Protein AF-A0A2M7CNI0-F1 (afdb_monomer_lite)

Secondary structure (DSSP, 8-state):
--HHHHHHHHIIIIITTTHHHHHHHHHHSTT--HHHHHHHHHHHHHHHHHHHHHHHHH--SS-HHHHHHHHHH-HHHHHHHHIIIIIHHHHHHHHHHHHIIIIIIIHHHHHHHHHHHT-HHHHHHHHHTTSHHHHHHHHHHHHHHHHHHHHT-HHHHHHHHHHHHHHHHHHHHHHHHHHHH--HHHHHHHHHHHHHHHHT-

Structure (mmCIF, N/CA/C/O backbone):
data_AF-A0A2M7CNI0-F1
#
_entry.id   AF-A0A2M7CNI0-F1
#
loop_
_atom_site.group_PDB
_atom_site.id
_atom_site.type_symbol
_atom_site.label_atom_id
_atom_site.label_alt_id
_atom_site.label_comp_id
_atom_site.label_asym_id
_atom_site.label_entity_id
_atom_site.label_seq_id
_atom_site.pdbx_PDB_ins_code
_atom_site.Cartn_x
_atom_site.Cartn_y
_atom_site.Cartn_z
_atom_site.occupancy
_atom_site.B_iso_or_equiv
_atom_site.auth_seq_id
_atom_site.auth_comp_id
_atom_site.auth_asym_id
_atom_site.auth_atom_id
_atom_site.pdbx_PDB_model_num
ATOM 1 N N . MET A 1 1 ? 19.857 -8.569 -6.939 1.00 70.75 1 MET A N 1
ATOM 2 C CA . MET A 1 1 ? 18.604 -9.159 -6.412 1.00 70.75 1 MET A CA 1
ATOM 3 C C . MET A 1 1 ? 18.473 -10.547 -7.013 1.00 70.75 1 MET A C 1
ATOM 5 O O . MET A 1 1 ? 18.776 -10.666 -8.193 1.00 70.75 1 MET A O 1
ATOM 9 N N . SER A 1 2 ? 18.100 -11.582 -6.258 1.00 83.44 2 SER A N 1
ATOM 10 C CA . SER A 1 2 ? 17.771 -12.874 -6.881 1.00 83.44 2 SER A CA 1
ATOM 11 C C . SER A 1 2 ? 16.407 -12.780 -7.590 1.00 83.44 2 SER A C 1
ATOM 13 O O . SER A 1 2 ? 15.596 -11.933 -7.200 1.00 83.44 2 SER A O 1
ATOM 15 N N . PRO A 1 3 ? 16.112 -13.640 -8.584 1.00 82.44 3 PRO A N 1
ATOM 16 C CA . PRO A 1 3 ? 14.796 -13.676 -9.229 1.00 82.44 3 PRO A CA 1
ATOM 17 C C . PRO A 1 3 ? 13.646 -13.860 -8.230 1.00 82.44 3 PRO A C 1
ATOM 19 O O . PRO A 1 3 ? 12.616 -13.206 -8.340 1.00 82.44 3 PRO A O 1
ATOM 22 N N . PHE A 1 4 ? 13.853 -14.676 -7.192 1.00 83.50 4 PHE A N 1
ATOM 23 C CA . PHE A 1 4 ? 12.860 -14.878 -6.138 1.00 83.50 4 PHE A CA 1
ATOM 24 C C . PHE A 1 4 ? 12.607 -13.609 -5.312 1.00 83.50 4 PHE A C 1
ATOM 26 O O . PHE A 1 4 ? 11.460 -13.261 -5.056 1.00 83.50 4 PHE A O 1
ATOM 33 N N . SER A 1 5 ? 13.651 -12.860 -4.937 1.00 81.88 5 SER A N 1
ATOM 34 C CA . SER A 1 5 ? 13.464 -11.580 -4.239 1.00 81.88 5 SER A CA 1
ATOM 35 C C . SER A 1 5 ? 12.740 -10.544 -5.108 1.00 81.88 5 SER A C 1
ATOM 37 O O . SER A 1 5 ? 11.964 -9.753 -4.576 1.00 81.88 5 SER A O 1
ATOM 39 N N . ALA A 1 6 ? 12.952 -10.569 -6.429 1.00 81.06 6 ALA A N 1
ATOM 40 C CA . ALA A 1 6 ? 12.219 -9.725 -7.372 1.00 81.06 6 ALA A CA 1
ATOM 41 C C . ALA A 1 6 ? 10.743 -10.146 -7.498 1.00 81.06 6 ALA A C 1
ATOM 43 O O . ALA A 1 6 ? 9.861 -9.293 -7.527 1.00 81.06 6 ALA A O 1
ATOM 44 N N . PHE A 1 7 ? 10.459 -11.450 -7.488 1.00 83.62 7 PHE A N 1
ATOM 45 C CA . PHE A 1 7 ? 9.094 -11.978 -7.453 1.00 83.62 7 PHE A CA 1
ATOM 46 C C . PHE A 1 7 ? 8.352 -11.572 -6.172 1.00 83.62 7 PHE A C 1
ATOM 48 O O . PHE A 1 7 ? 7.257 -11.018 -6.239 1.00 83.62 7 PHE A O 1
ATOM 55 N N . VAL A 1 8 ? 8.974 -11.756 -5.003 1.00 84.12 8 VAL A N 1
ATOM 56 C CA . VAL A 1 8 ? 8.403 -11.311 -3.719 1.00 84.12 8 VAL A CA 1
ATOM 57 C C . VAL A 1 8 ? 8.182 -9.79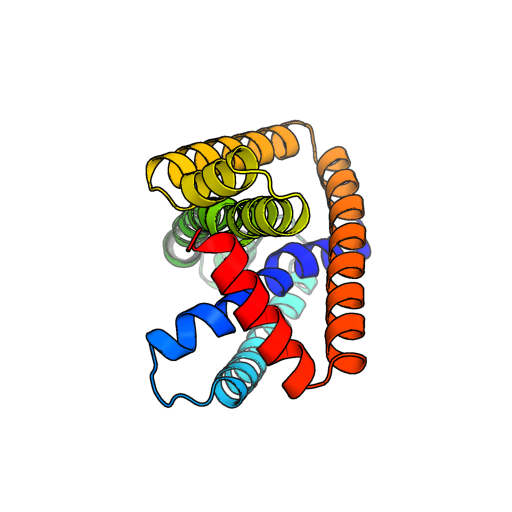6 -3.716 1.00 84.12 8 VAL A C 1
ATOM 59 O O . VAL A 1 8 ? 7.214 -9.317 -3.132 1.00 84.12 8 VAL A O 1
ATOM 62 N N . TYR A 1 9 ? 9.062 -9.032 -4.371 1.00 82.38 9 TYR A N 1
ATOM 63 C CA . TYR A 1 9 ? 8.934 -7.575 -4.456 1.00 82.38 9 TYR A CA 1
ATOM 64 C C . TYR A 1 9 ? 7.694 -7.217 -5.264 1.00 82.38 9 TYR A C 1
ATOM 66 O O . TYR A 1 9 ? 6.872 -6.428 -4.811 1.00 82.38 9 TYR A O 1
ATOM 74 N N . ASN A 1 10 ? 7.514 -7.877 -6.408 1.00 81.69 10 ASN A N 1
ATOM 75 C CA . ASN A 1 10 ? 6.350 -7.682 -7.253 1.00 81.69 10 ASN A CA 1
ATOM 76 C C . ASN A 1 10 ? 5.040 -8.007 -6.509 1.00 81.69 10 ASN A C 1
ATOM 78 O O . ASN A 1 10 ? 4.123 -7.194 -6.543 1.00 81.69 10 ASN A O 1
ATOM 82 N N . ILE A 1 11 ? 4.982 -9.103 -5.740 1.00 81.19 11 ILE A N 1
ATOM 83 C CA . ILE A 1 11 ? 3.810 -9.425 -4.902 1.00 81.19 11 ILE A CA 1
ATOM 84 C C . ILE A 1 11 ? 3.511 -8.306 -3.899 1.00 81.19 11 ILE A C 1
ATOM 86 O O . ILE A 1 11 ? 2.363 -7.883 -3.774 1.00 81.19 11 ILE A O 1
ATOM 90 N N . LEU A 1 12 ? 4.525 -7.824 -3.178 1.00 81.44 12 LEU A N 1
ATOM 91 C CA . LEU A 1 12 ? 4.335 -6.803 -2.146 1.00 81.44 12 LEU A CA 1
ATOM 92 C C . LEU A 1 12 ? 3.965 -5.436 -2.731 1.00 81.44 12 LEU A C 1
ATOM 94 O O . LEU A 1 12 ? 3.186 -4.707 -2.122 1.00 81.44 12 LEU A O 1
ATOM 98 N N . THR A 1 13 ? 4.514 -5.080 -3.892 1.00 72.81 13 THR A N 1
ATOM 99 C CA . THR A 1 13 ? 4.273 -3.783 -4.537 1.00 72.81 13 THR A CA 1
ATOM 100 C C . THR A 1 13 ? 2.974 -3.758 -5.339 1.00 72.81 13 THR A C 1
ATOM 102 O O . THR A 1 13 ? 2.274 -2.750 -5.307 1.00 72.81 13 THR A O 1
ATOM 105 N N . MET A 1 14 ? 2.632 -4.841 -6.040 1.00 68.00 14 MET A N 1
ATOM 106 C CA . MET A 1 14 ? 1.461 -4.894 -6.924 1.00 68.00 14 MET A CA 1
ATOM 107 C C . MET A 1 14 ? 0.265 -5.596 -6.279 1.00 68.00 14 MET A C 1
ATOM 109 O O . MET A 1 14 ? -0.847 -5.097 -6.378 1.00 68.00 14 MET A O 1
ATOM 113 N N . GLY A 1 15 ? 0.456 -6.718 -5.582 1.00 60.38 15 GLY A N 1
ATOM 114 C CA . GLY A 1 15 ? -0.655 -7.565 -5.128 1.00 60.38 15 GLY A CA 1
ATOM 115 C C . GLY A 1 15 ? -1.434 -7.032 -3.922 1.00 60.38 15 GLY A C 1
ATOM 116 O O . GLY A 1 15 ? -2.619 -7.324 -3.775 1.00 60.38 15 GLY A O 1
ATOM 117 N N . LEU A 1 16 ? -0.796 -6.243 -3.052 1.00 58.12 16 LEU A N 1
ATOM 118 C CA . LEU A 1 16 ? -1.354 -5.928 -1.732 1.00 58.12 16 LEU A CA 1
ATOM 119 C C . LEU A 1 16 ? -2.301 -4.720 -1.699 1.00 58.12 16 LEU A C 1
ATOM 121 O O . LEU A 1 16 ? -3.077 -4.585 -0.757 1.00 58.12 16 LEU A O 1
ATOM 125 N N . ILE A 1 17 ? -2.239 -3.843 -2.706 1.00 63.16 17 ILE A N 1
ATOM 126 C CA . ILE A 1 17 ? -3.071 -2.631 -2.782 1.00 63.16 17 ILE A CA 1
ATOM 127 C C . ILE A 1 17 ? -4.485 -2.935 -3.291 1.00 63.16 17 ILE A C 1
ATOM 129 O O . ILE A 1 17 ? -5.429 -2.265 -2.887 1.00 63.16 17 ILE A O 1
ATOM 133 N N . PHE A 1 18 ? -4.677 -3.959 -4.126 1.00 64.62 18 PHE A N 1
ATOM 134 C CA . PHE A 1 18 ? -5.958 -4.211 -4.803 1.00 64.62 18 PHE A CA 1
ATOM 135 C C . PHE A 1 18 ? -7.176 -4.530 -3.917 1.00 64.62 18 PHE A C 1
ATOM 137 O O . PHE A 1 18 ? -8.291 -4.254 -4.369 1.00 64.62 18 PHE A O 1
ATOM 144 N N . PRO A 1 19 ? -7.054 -5.011 -2.662 1.00 68.94 19 PRO A N 1
ATOM 145 C CA . PRO A 1 19 ? -8.183 -5.027 -1.735 1.00 68.94 19 PRO A CA 1
ATOM 146 C C . PRO A 1 19 ? -8.836 -3.645 -1.546 1.00 68.94 19 PRO A C 1
ATOM 148 O O . PRO A 1 19 ? -10.040 -3.573 -1.319 1.00 68.94 19 PRO A O 1
ATOM 151 N N . TRP A 1 20 ? -8.093 -2.545 -1.736 1.00 74.62 20 TRP A N 1
ATOM 152 C CA . TRP A 1 20 ? -8.638 -1.181 -1.757 1.00 74.62 20 TRP A CA 1
ATOM 153 C C . TRP A 1 20 ? -9.748 -1.003 -2.800 1.00 74.62 20 TRP A C 1
ATOM 155 O O . TRP A 1 20 ? -10.711 -0.282 -2.544 1.00 74.62 20 TRP A O 1
ATOM 165 N N . THR A 1 21 ? -9.681 -1.701 -3.939 1.00 81.94 21 THR A N 1
ATOM 166 C CA . THR A 1 21 ? -10.722 -1.656 -4.977 1.00 81.94 21 THR A CA 1
ATOM 167 C C . THR A 1 21 ? -12.076 -2.127 -4.454 1.00 81.94 21 THR A C 1
ATOM 169 O O . THR A 1 21 ? -13.101 -1.596 -4.868 1.00 81.94 21 THR A O 1
ATOM 172 N N . TYR A 1 22 ? -12.107 -3.036 -3.477 1.00 81.00 22 TYR A N 1
ATOM 173 C CA . TYR A 1 22 ? -13.356 -3.441 -2.825 1.00 81.00 22 TYR A CA 1
ATOM 174 C C . TYR A 1 22 ? -13.947 -2.347 -1.930 1.00 81.00 22 TYR A C 1
ATOM 176 O O . TYR A 1 22 ? -15.146 -2.367 -1.672 1.00 81.00 22 TYR A O 1
ATOM 184 N N . LEU A 1 23 ? -13.132 -1.389 -1.481 1.00 80.44 23 LEU A N 1
ATOM 185 C CA . LEU A 1 23 ? -13.568 -0.296 -0.619 1.00 80.44 23 LEU A CA 1
ATOM 186 C C . LEU A 1 23 ? -14.116 0.888 -1.425 1.00 80.44 23 LEU A C 1
ATOM 188 O O . LEU A 1 23 ? -15.192 1.390 -1.117 1.00 80.44 23 LEU A O 1
ATOM 192 N N . TRP A 1 24 ? -13.395 1.343 -2.456 1.00 82.31 24 TRP A N 1
ATOM 193 C CA . TRP A 1 24 ? -13.781 2.554 -3.193 1.00 82.31 24 TRP A CA 1
ATOM 194 C C . TRP A 1 24 ? -14.716 2.284 -4.381 1.00 82.31 24 TRP A C 1
ATOM 196 O O . TRP A 1 24 ? -15.567 3.124 -4.684 1.00 82.31 24 TRP A O 1
ATOM 206 N N . ALA A 1 25 ? -14.596 1.130 -5.054 1.00 84.62 25 ALA A N 1
ATOM 207 C CA . ALA A 1 25 ? -15.344 0.872 -6.287 1.00 84.62 25 ALA A CA 1
ATOM 208 C C . ALA A 1 25 ? -16.871 0.847 -6.099 1.00 84.62 25 ALA A C 1
ATOM 210 O O . ALA A 1 25 ? -17.550 1.408 -6.956 1.00 84.62 25 ALA A O 1
ATOM 211 N N . PRO A 1 26 ? -17.446 0.287 -5.010 1.00 84.50 26 PRO A N 1
ATOM 212 C CA . PRO A 1 26 ? -18.896 0.329 -4.806 1.00 84.50 26 PRO A CA 1
ATOM 213 C C . PRO A 1 26 ? -19.453 1.753 -4.680 1.00 84.50 26 PRO A C 1
ATOM 215 O O . PRO A 1 26 ? -20.570 2.012 -5.122 1.00 84.50 26 PRO A O 1
ATOM 218 N N . GLY A 1 27 ? -18.674 2.671 -4.097 1.00 84.19 27 GLY A N 1
ATOM 219 C CA . GLY A 1 27 ? -19.056 4.077 -3.963 1.00 84.19 27 GLY A CA 1
ATOM 220 C C . GLY A 1 27 ? -18.919 4.856 -5.272 1.00 84.19 27 GLY A C 1
ATOM 221 O O . GLY A 1 27 ? -19.790 5.653 -5.605 1.00 84.19 27 GLY A O 1
ATOM 222 N N . ALA A 1 28 ? -17.850 4.610 -6.032 1.00 86.19 28 ALA A N 1
ATOM 223 C CA . ALA A 1 28 ? -17.604 5.302 -7.299 1.00 86.19 28 ALA A CA 1
ATOM 224 C C . ALA A 1 28 ? -18.450 4.766 -8.466 1.00 86.19 28 ALA A C 1
ATOM 226 O O . ALA A 1 28 ? -18.804 5.524 -9.367 1.00 86.19 28 ALA A O 1
ATOM 227 N N . LEU A 1 29 ? -18.769 3.468 -8.464 1.00 86.31 29 LEU A N 1
ATOM 228 C CA . LEU A 1 29 ? -19.523 2.782 -9.516 1.00 86.31 29 LEU A CA 1
ATOM 229 C C . LEU A 1 29 ? -20.675 1.959 -8.911 1.00 86.31 29 LEU A C 1
ATOM 231 O O . LEU A 1 29 ? -20.613 0.721 -8.887 1.00 86.31 29 LEU A O 1
ATOM 235 N N . PRO A 1 30 ? -21.748 2.620 -8.432 1.00 86.56 30 PRO A N 1
ATOM 236 C CA . PRO A 1 30 ? -22.896 1.928 -7.860 1.00 86.56 30 PRO A CA 1
ATOM 237 C C . PRO A 1 30 ? -23.513 0.945 -8.864 1.00 86.56 30 PRO A C 1
ATOM 239 O O . PRO A 1 30 ? -23.742 1.280 -10.024 1.00 86.56 30 PRO A O 1
ATOM 242 N N . GLY A 1 31 ? -23.775 -0.290 -8.428 1.00 84.56 31 GLY A N 1
ATOM 243 C CA . GLY A 1 31 ? -24.329 -1.353 -9.282 1.00 84.56 31 GLY A CA 1
ATOM 244 C C . GLY A 1 31 ? -23.312 -2.061 -10.190 1.00 84.56 31 GLY A C 1
ATOM 245 O O . GLY A 1 31 ? -23.667 -3.030 -10.867 1.00 84.56 31 GLY A O 1
ATOM 246 N N . GLY A 1 32 ? -22.045 -1.637 -10.185 1.00 85.44 32 GLY A N 1
ATOM 247 C CA . GLY A 1 32 ? -20.966 -2.316 -10.897 1.00 85.44 32 GLY A CA 1
ATOM 248 C C . GLY A 1 32 ? -20.671 -3.705 -10.322 1.00 85.44 32 GLY A C 1
ATOM 249 O O . GLY A 1 32 ? -20.581 -3.899 -9.110 1.00 85.44 32 GLY A O 1
ATOM 250 N N . LYS A 1 33 ? -20.473 -4.698 -11.197 1.00 87.88 33 LYS A N 1
ATOM 251 C CA . LYS A 1 33 ? -20.060 -6.048 -10.783 1.00 87.88 33 LYS A CA 1
ATOM 252 C C . LYS A 1 33 ? -18.537 -6.137 -10.714 1.00 87.88 33 LYS A C 1
ATOM 254 O O . LYS A 1 33 ? -17.888 -6.470 -11.705 1.00 87.88 33 LYS A O 1
ATOM 259 N N . LEU A 1 34 ? -17.980 -5.875 -9.532 1.00 85.69 34 LEU A N 1
ATOM 260 C CA . LEU A 1 34 ? -16.532 -5.796 -9.303 1.00 85.69 34 LEU A CA 1
ATOM 261 C C . LEU A 1 34 ? -15.756 -7.034 -9.787 1.00 85.69 34 LEU A C 1
ATOM 263 O O . LEU A 1 34 ? -14.698 -6.888 -10.390 1.00 85.69 34 LEU A O 1
ATOM 267 N N . VAL A 1 35 ? -16.309 -8.238 -9.603 1.00 88.06 35 VAL A N 1
ATOM 268 C CA . VAL A 1 35 ? -15.687 -9.496 -10.061 1.00 88.06 35 VAL A CA 1
ATOM 269 C C . VAL A 1 35 ? -15.384 -9.463 -11.560 1.00 88.06 35 VAL A C 1
ATOM 271 O O . VAL A 1 35 ? -14.280 -9.802 -11.974 1.00 88.06 35 VAL A O 1
ATOM 274 N N . TRP A 1 36 ? -16.333 -8.999 -12.377 1.00 89.81 36 TRP A N 1
ATOM 275 C CA . TRP A 1 36 ? -16.133 -8.894 -13.823 1.00 89.81 36 TRP A CA 1
ATOM 276 C C . TRP A 1 36 ? -15.110 -7.821 -14.185 1.00 89.81 36 TRP A C 1
ATOM 278 O O . TRP A 1 36 ? -14.324 -8.028 -15.104 1.00 89.81 36 TRP A O 1
ATOM 288 N N . GLY A 1 37 ? -15.076 -6.715 -13.436 1.00 88.44 37 GLY A N 1
ATOM 289 C CA . GLY A 1 37 ? -14.048 -5.685 -13.595 1.00 88.44 37 GLY A CA 1
ATOM 290 C C . GLY A 1 37 ? -12.639 -6.230 -13.347 1.00 88.44 37 GLY A C 1
ATOM 291 O O . GLY A 1 37 ? -11.741 -5.986 -14.147 1.00 88.44 37 GLY A O 1
ATOM 292 N N . ILE A 1 38 ? -12.463 -7.030 -12.291 1.00 88.25 38 ILE A N 1
ATOM 293 C CA . ILE A 1 38 ? -11.179 -7.668 -11.959 1.00 88.25 38 ILE A CA 1
ATOM 294 C C . ILE A 1 38 ? -10.772 -8.671 -13.042 1.00 88.25 38 ILE A C 1
ATOM 296 O O . ILE A 1 38 ? -9.635 -8.641 -13.506 1.00 88.25 38 ILE A O 1
ATOM 300 N N . LEU A 1 39 ? -11.693 -9.535 -13.480 1.00 91.38 39 LEU A N 1
ATOM 301 C CA . LEU A 1 39 ? -11.406 -10.518 -14.529 1.00 91.38 39 LEU A CA 1
ATOM 302 C C . LEU A 1 39 ? -11.031 -9.847 -15.853 1.00 91.38 39 LEU A C 1
ATOM 304 O O . LEU A 1 39 ? -10.089 -10.277 -16.513 1.00 91.38 39 LEU A O 1
ATOM 308 N N . LEU A 1 40 ? -11.732 -8.776 -16.228 1.00 92.69 40 LEU A N 1
ATOM 309 C CA . LEU A 1 40 ? -11.418 -8.018 -17.435 1.00 92.69 40 LEU A CA 1
ATOM 310 C C . LEU A 1 40 ? -10.045 -7.340 -17.332 1.00 92.69 40 LEU A C 1
ATOM 312 O O . LEU A 1 40 ? -9.259 -7.425 -18.274 1.00 92.69 40 LEU A O 1
ATOM 316 N N . ALA A 1 41 ? -9.739 -6.714 -16.191 1.00 89.62 41 ALA A N 1
ATOM 317 C CA . ALA A 1 41 ? -8.434 -6.101 -15.948 1.00 89.62 41 ALA A CA 1
ATOM 318 C C . ALA A 1 41 ? -7.301 -7.133 -16.056 1.00 89.62 41 ALA A C 1
ATOM 320 O O . ALA A 1 41 ? -6.324 -6.883 -16.756 1.00 89.62 41 ALA A O 1
ATOM 321 N N . MET A 1 42 ? -7.479 -8.320 -15.465 1.00 89.56 42 MET A N 1
ATOM 322 C CA . MET A 1 42 ? -6.523 -9.428 -15.563 1.00 89.56 42 MET A CA 1
ATOM 323 C C . MET A 1 42 ? -6.276 -9.839 -17.021 1.00 89.56 42 MET A C 1
ATOM 325 O O . MET A 1 42 ? -5.132 -10.005 -17.432 1.00 89.56 42 MET A O 1
ATOM 329 N N . VAL A 1 43 ? -7.332 -9.978 -17.830 1.00 94.94 43 VAL A N 1
ATOM 330 C CA . VAL A 1 43 ? -7.194 -10.352 -19.249 1.00 94.94 43 VAL A CA 1
ATOM 331 C C . VAL A 1 43 ? -6.437 -9.286 -20.045 1.00 94.94 43 VAL A C 1
ATOM 333 O O . VAL A 1 43 ? -5.601 -9.630 -20.878 1.00 94.94 43 VAL A O 1
ATOM 336 N N . ILE A 1 44 ? -6.697 -8.003 -19.782 1.00 94.50 44 ILE A N 1
ATOM 337 C CA . ILE A 1 44 ? -6.018 -6.882 -20.453 1.00 94.50 44 ILE A CA 1
ATOM 338 C C . ILE A 1 44 ? -4.553 -6.754 -20.000 1.00 94.50 44 ILE A C 1
ATOM 340 O O . ILE A 1 44 ? -3.705 -6.320 -20.779 1.00 94.50 44 ILE A O 1
ATOM 344 N N . GLU A 1 45 ? -4.232 -7.162 -18.773 1.00 91.00 45 GLU A N 1
ATOM 345 C CA . GLU A 1 45 ? -2.867 -7.128 -18.241 1.00 91.00 45 GLU A CA 1
ATOM 346 C C . GLU A 1 45 ? -1.961 -8.204 -18.865 1.00 91.00 45 GLU A C 1
ATOM 348 O O . GLU A 1 45 ? -0.770 -7.966 -19.060 1.00 91.00 45 GLU A O 1
ATOM 353 N N . ILE A 1 46 ? -2.505 -9.366 -19.247 1.00 93.62 46 ILE A N 1
ATOM 354 C CA . ILE A 1 46 ? -1.719 -10.491 -19.793 1.00 93.62 46 ILE A CA 1
ATOM 355 C C . ILE A 1 46 ? -0.837 -10.083 -20.995 1.00 93.62 46 ILE A C 1
ATOM 357 O O . ILE A 1 46 ? 0.366 -10.361 -20.962 1.00 93.62 46 ILE A O 1
ATOM 361 N N . PRO A 1 47 ? -1.352 -9.410 -22.047 1.00 94.50 47 PRO A N 1
ATOM 362 C CA . PRO A 1 47 ? -0.515 -8.921 -23.144 1.00 94.50 47 PRO A CA 1
ATOM 363 C C . PRO A 1 47 ? 0.606 -7.986 -22.682 1.00 94.50 47 PRO A C 1
ATOM 365 O O . PRO A 1 47 ? 1.725 -8.076 -23.185 1.00 94.50 47 PRO A O 1
ATOM 368 N N . ILE A 1 48 ? 0.328 -7.115 -21.707 1.00 90.88 48 ILE A N 1
ATOM 369 C CA . ILE A 1 48 ? 1.314 -6.181 -21.152 1.00 90.88 48 ILE A CA 1
ATOM 370 C C . ILE A 1 48 ? 2.426 -6.973 -20.456 1.00 90.88 48 ILE A C 1
ATOM 372 O O . ILE A 1 48 ? 3.606 -6.745 -20.727 1.00 90.88 48 ILE A O 1
ATOM 376 N N . ALA A 1 49 ? 2.068 -7.964 -19.636 1.00 89.50 49 ALA A N 1
ATOM 377 C CA . ALA A 1 49 ? 3.028 -8.842 -18.976 1.00 89.50 49 ALA A CA 1
ATOM 378 C C . ALA A 1 49 ? 3.928 -9.575 -19.989 1.00 89.50 49 ALA A C 1
ATOM 380 O O . ALA A 1 49 ? 5.147 -9.610 -19.809 1.00 89.50 49 ALA A O 1
ATOM 381 N N . PHE A 1 50 ? 3.369 -10.091 -21.091 1.00 93.44 50 PHE A N 1
ATOM 382 C CA . PHE A 1 50 ? 4.165 -10.720 -22.153 1.00 93.44 50 PHE A CA 1
ATOM 383 C C . PHE A 1 50 ? 5.139 -9.749 -22.821 1.00 93.44 50 PHE A C 1
ATOM 385 O O . PHE A 1 50 ? 6.303 -10.103 -23.020 1.00 93.44 50 PHE A O 1
ATOM 392 N N . VAL A 1 51 ? 4.706 -8.519 -23.109 1.00 91.75 51 VAL A N 1
ATOM 393 C CA . VAL A 1 51 ? 5.584 -7.476 -23.660 1.00 91.75 51 VAL A CA 1
ATOM 394 C C . VAL A 1 51 ? 6.765 -7.213 -22.723 1.00 91.75 51 VAL A C 1
ATOM 396 O O . VAL A 1 51 ? 7.906 -7.169 -23.183 1.00 91.75 51 VAL A O 1
ATOM 399 N N . TYR A 1 52 ? 6.532 -7.119 -21.412 1.00 88.31 52 TYR A N 1
ATOM 400 C CA . TYR A 1 52 ? 7.603 -6.937 -20.428 1.00 88.31 52 TYR A CA 1
ATOM 401 C C . TYR A 1 52 ? 8.557 -8.130 -20.345 1.00 88.31 52 TYR A C 1
ATOM 403 O O . TYR A 1 52 ? 9.774 -7.934 -20.278 1.00 88.31 52 TYR A O 1
ATOM 411 N N . VAL A 1 53 ? 8.041 -9.361 -20.399 1.00 89.19 53 VAL A N 1
ATOM 412 C CA . VAL A 1 53 ? 8.884 -10.564 -20.453 1.00 89.19 53 VAL A CA 1
ATOM 413 C C . VAL A 1 53 ? 9.771 -10.521 -21.697 1.00 89.19 53 VAL A C 1
ATOM 415 O O . VAL A 1 53 ? 10.994 -10.600 -21.574 1.00 89.19 53 VAL A O 1
ATOM 418 N N . TRP A 1 54 ? 9.202 -10.306 -22.882 1.00 90.81 54 TRP A N 1
ATOM 419 C CA . TRP A 1 54 ? 9.969 -10.271 -24.128 1.00 90.81 54 TRP A CA 1
ATOM 420 C C . TRP A 1 54 ? 11.000 -9.143 -24.152 1.00 90.81 54 TRP A C 1
ATOM 422 O O . TRP A 1 54 ? 12.167 -9.399 -24.454 1.00 90.81 54 TRP A O 1
ATOM 432 N N . LEU A 1 55 ? 10.630 -7.926 -23.751 1.00 89.19 55 LEU A N 1
ATOM 433 C CA . LEU A 1 55 ? 11.561 -6.796 -23.686 1.00 89.19 55 LEU A CA 1
ATOM 434 C C . LEU A 1 55 ? 12.693 -7.043 -22.685 1.00 89.19 55 LEU A C 1
ATOM 436 O O . LEU A 1 55 ? 13.848 -6.769 -23.009 1.00 89.19 55 LEU A O 1
ATOM 440 N N . SER A 1 56 ? 12.400 -7.615 -21.513 1.00 86.31 56 SER A N 1
ATOM 441 C CA . SER A 1 56 ? 13.429 -7.926 -20.512 1.00 86.31 56 SER A CA 1
ATOM 442 C C . SER A 1 56 ? 14.427 -8.988 -20.990 1.00 86.31 56 SER A C 1
ATOM 444 O O . SER A 1 56 ? 15.614 -8.898 -20.675 1.00 86.31 56 SER A O 1
ATOM 446 N N . THR A 1 57 ? 13.975 -9.957 -21.797 1.00 87.56 57 THR A N 1
ATOM 447 C CA . THR A 1 57 ? 14.850 -10.983 -22.393 1.00 87.56 57 THR A CA 1
ATOM 448 C C . THR A 1 57 ? 15.663 -10.456 -23.575 1.00 87.56 57 THR A C 1
ATOM 450 O O . THR A 1 57 ? 16.839 -10.791 -23.705 1.00 87.56 57 THR A O 1
ATOM 453 N N . ALA A 1 58 ? 15.074 -9.599 -24.414 1.00 88.50 58 ALA A N 1
ATOM 454 C CA . ALA A 1 58 ? 15.739 -9.019 -25.580 1.00 88.50 58 ALA A CA 1
ATOM 455 C C . ALA A 1 58 ? 16.731 -7.904 -25.204 1.00 88.50 58 ALA A C 1
ATOM 457 O O . ALA A 1 58 ? 17.738 -7.697 -25.883 1.00 88.50 58 ALA A O 1
ATOM 458 N N . LEU A 1 59 ? 16.460 -7.179 -24.116 1.00 87.62 59 LEU A N 1
ATOM 459 C CA . LEU A 1 59 ? 17.268 -6.069 -23.620 1.00 87.62 59 LEU A CA 1
ATOM 460 C C . LEU A 1 59 ? 17.676 -6.335 -22.160 1.00 87.62 59 LEU A C 1
ATOM 462 O O . LEU A 1 59 ? 17.139 -5.687 -21.260 1.00 87.62 59 LEU A O 1
ATOM 466 N N . PRO A 1 60 ? 18.656 -7.229 -21.899 1.00 79.75 60 PRO A N 1
ATOM 467 C CA . PRO A 1 60 ? 19.095 -7.602 -20.549 1.00 79.75 60 PRO A CA 1
ATOM 468 C C . PRO A 1 60 ? 19.975 -6.505 -19.927 1.00 79.75 60 PRO A C 1
ATOM 470 O O . PRO A 1 60 ? 21.144 -6.701 -19.595 1.00 79.75 60 PRO A O 1
ATOM 473 N N . ARG A 1 61 ? 19.433 -5.294 -19.837 1.00 74.88 61 ARG A N 1
ATOM 474 C CA . ARG A 1 61 ? 20.101 -4.088 -19.356 1.00 74.88 61 ARG A CA 1
ATOM 475 C C . ARG A 1 61 ? 19.330 -3.535 -18.172 1.00 74.88 61 ARG A C 1
ATOM 477 O O . ARG A 1 61 ? 18.105 -3.471 -18.189 1.00 74.88 61 ARG A O 1
ATOM 484 N N . SER A 1 62 ? 20.052 -3.069 -17.160 1.00 69.19 62 SER A N 1
ATOM 485 C CA . SER A 1 62 ? 19.460 -2.276 -16.086 1.00 69.19 62 SER A CA 1
ATOM 486 C C . SER A 1 62 ? 18.965 -0.945 -16.656 1.00 69.19 62 SER A C 1
ATOM 488 O O . SER A 1 62 ? 19.759 -0.208 -17.242 1.00 69.19 62 SER A O 1
ATOM 490 N N . GLY A 1 63 ? 17.679 -0.626 -16.493 1.00 69.31 63 GLY A N 1
ATOM 491 C CA . GLY A 1 63 ? 17.166 0.654 -16.989 1.00 69.31 63 GLY A CA 1
ATOM 492 C C . GLY A 1 63 ? 15.654 0.859 -17.061 1.00 69.31 63 GLY A C 1
ATOM 493 O O . GLY A 1 63 ? 15.235 1.947 -17.449 1.00 69.31 63 GLY A O 1
ATOM 494 N N . GLY A 1 64 ? 14.847 -0.134 -16.675 1.00 80.50 64 GLY A N 1
ATOM 495 C CA . GLY A 1 64 ? 13.390 0.000 -16.583 1.00 80.50 64 GLY A CA 1
ATOM 496 C C . GLY A 1 64 ? 12.725 0.474 -17.881 1.00 80.50 64 GLY A C 1
ATOM 497 O O . GLY A 1 64 ? 13.273 0.322 -18.976 1.00 80.50 64 GLY A O 1
ATOM 498 N N . ASP A 1 65 ? 11.549 1.083 -17.744 1.00 87.19 65 ASP A N 1
ATOM 499 C CA . ASP A 1 65 ? 10.690 1.464 -18.872 1.00 87.19 65 ASP A CA 1
ATOM 500 C C . ASP A 1 65 ? 11.362 2.414 -19.857 1.00 87.19 65 ASP A C 1
ATOM 502 O O . ASP A 1 65 ? 11.217 2.258 -21.069 1.00 87.19 65 ASP A O 1
ATOM 506 N N . TYR A 1 66 ? 12.152 3.368 -19.359 1.00 90.44 66 TYR A N 1
ATOM 507 C CA . TYR A 1 66 ? 12.825 4.333 -20.223 1.00 90.44 66 TYR A CA 1
ATOM 508 C C . TYR A 1 66 ? 13.814 3.658 -21.173 1.00 90.44 66 TYR A C 1
ATOM 510 O O . TYR A 1 66 ? 13.863 3.999 -22.355 1.00 90.44 66 TYR A O 1
ATOM 518 N N . VAL A 1 67 ? 14.583 2.670 -20.707 1.00 90.25 67 VAL A N 1
ATOM 519 C CA . VAL A 1 67 ? 15.526 1.958 -21.581 1.00 90.25 67 VAL A CA 1
ATOM 520 C C . VAL A 1 67 ? 14.796 1.109 -22.614 1.00 90.25 67 VAL A C 1
ATOM 522 O O . VAL A 1 67 ? 15.227 1.080 -23.766 1.00 90.25 67 VAL A O 1
ATOM 525 N N . PHE A 1 68 ? 13.683 0.471 -22.254 1.00 90.25 68 PHE A N 1
ATOM 526 C CA . PHE A 1 68 ? 12.891 -0.283 -23.226 1.00 90.25 68 PHE A CA 1
ATOM 527 C C . PHE A 1 68 ? 12.282 0.638 -24.287 1.00 90.25 68 PHE A C 1
ATOM 529 O O . PHE A 1 68 ? 12.476 0.421 -25.482 1.00 90.25 68 PHE A O 1
ATOM 536 N N . GLN A 1 69 ? 11.625 1.717 -23.866 1.00 91.06 69 GLN A N 1
ATOM 537 C CA . GLN A 1 69 ? 10.936 2.630 -24.776 1.00 91.06 69 GLN A CA 1
ATOM 538 C C . GLN A 1 69 ? 11.910 3.435 -25.644 1.00 91.06 69 GLN A C 1
ATOM 540 O O . GLN A 1 69 ? 11.670 3.600 -26.838 1.00 91.06 69 GLN A O 1
ATOM 545 N N . SER A 1 70 ? 13.039 3.894 -25.095 1.00 93.38 70 SER A N 1
ATOM 546 C CA . SER A 1 70 ? 14.014 4.699 -25.852 1.00 93.38 70 SER A CA 1
ATOM 547 C C . SER A 1 70 ? 14.692 3.917 -26.974 1.00 93.38 70 SER A C 1
ATOM 549 O O . SER A 1 70 ? 15.104 4.511 -27.970 1.00 93.38 70 SER A O 1
ATOM 551 N N . ARG A 1 71 ? 14.779 2.587 -26.850 1.00 90.19 71 ARG A N 1
ATOM 552 C CA . ARG A 1 71 ? 15.322 1.704 -27.892 1.00 90.19 71 ARG A CA 1
ATOM 553 C C . ARG A 1 71 ? 14.347 1.442 -29.031 1.00 90.19 71 ARG A C 1
ATOM 555 O O . ARG A 1 71 ? 14.803 1.160 -30.132 1.00 90.19 71 ARG A O 1
ATOM 562 N N . VAL A 1 72 ? 13.047 1.542 -28.768 1.00 88.88 72 VAL A N 1
ATOM 563 C CA . VAL A 1 72 ? 11.999 1.294 -29.765 1.00 88.88 72 VAL A CA 1
ATOM 564 C C . VAL A 1 72 ? 11.559 2.596 -30.440 1.00 88.88 72 VAL A C 1
ATOM 566 O O . VAL A 1 72 ? 11.457 2.645 -31.660 1.00 88.88 72 VAL A O 1
ATOM 569 N N . PHE A 1 73 ? 11.343 3.662 -29.665 1.00 90.62 73 PHE A N 1
ATOM 570 C CA . PHE A 1 73 ? 10.726 4.912 -30.134 1.00 90.62 73 PHE A CA 1
ATOM 571 C C . PHE A 1 73 ? 11.681 6.115 -30.172 1.00 90.62 73 PHE A C 1
ATOM 573 O O . PHE A 1 73 ? 11.295 7.193 -30.620 1.00 90.62 73 PHE A O 1
ATOM 580 N N . GLY A 1 74 ? 12.918 5.955 -29.692 1.00 92.50 74 GLY A N 1
ATOM 581 C CA . GLY A 1 74 ? 13.868 7.052 -29.508 1.00 92.50 74 GLY A CA 1
ATOM 582 C C . GLY A 1 74 ? 13.720 7.763 -28.156 1.00 92.50 74 GLY A C 1
ATOM 583 O O . GLY A 1 74 ? 12.704 7.663 -27.469 1.00 92.50 74 GLY A O 1
ATOM 584 N N . GLY A 1 75 ? 14.773 8.480 -27.747 1.00 91.62 75 GLY A N 1
ATOM 585 C CA . GLY A 1 75 ? 14.888 9.045 -26.395 1.00 91.62 75 GLY A CA 1
ATOM 586 C C . GLY A 1 75 ? 13.846 10.115 -26.052 1.00 91.62 75 GLY A C 1
ATOM 587 O O . GLY A 1 75 ? 13.320 10.103 -24.945 1.00 91.62 75 GLY A O 1
ATOM 588 N N . GLY A 1 76 ? 13.511 11.003 -26.996 1.00 93.31 76 GLY A N 1
ATOM 589 C CA . GLY A 1 76 ? 12.560 12.098 -26.761 1.00 93.31 76 GLY A CA 1
ATOM 590 C C . GLY A 1 76 ? 11.157 11.596 -26.416 1.00 93.31 76 GLY A C 1
ATOM 591 O O . GLY A 1 76 ? 10.631 11.908 -25.352 1.00 93.31 76 GLY A O 1
ATOM 592 N N . THR A 1 77 ? 10.586 10.743 -27.271 1.00 93.06 77 THR A N 1
ATOM 593 C CA . THR A 1 77 ? 9.257 10.154 -27.044 1.00 93.06 77 THR A CA 1
ATOM 594 C C . THR A 1 77 ? 9.233 9.293 -25.785 1.00 93.06 77 THR A C 1
ATOM 596 O O . THR A 1 77 ? 8.319 9.417 -24.972 1.00 93.06 77 THR A O 1
ATOM 599 N N . ALA A 1 78 ? 10.261 8.466 -25.576 1.00 92.12 78 ALA A N 1
ATOM 600 C CA . ALA A 1 78 ? 10.366 7.634 -24.380 1.00 92.12 78 ALA A CA 1
ATOM 601 C C . ALA A 1 78 ? 10.412 8.463 -23.090 1.00 92.12 78 ALA A C 1
ATOM 603 O O . ALA A 1 78 ? 9.777 8.104 -22.103 1.00 92.12 78 ALA A O 1
ATOM 604 N N . PHE A 1 79 ? 11.129 9.588 -23.089 1.00 92.50 79 PHE A N 1
ATOM 605 C CA . PHE A 1 79 ? 11.168 10.483 -21.938 1.00 92.50 79 PHE A CA 1
ATOM 606 C C . PHE A 1 79 ? 9.782 11.060 -21.640 1.00 92.50 79 PHE A C 1
ATOM 608 O O . PHE A 1 79 ? 9.324 10.979 -20.502 1.00 92.50 79 PHE A O 1
ATOM 615 N N . THR A 1 80 ? 9.090 11.594 -22.650 1.00 92.94 80 THR A N 1
ATOM 616 C CA . THR A 1 80 ? 7.754 12.182 -22.478 1.00 92.94 80 THR A CA 1
ATOM 617 C C . THR A 1 80 ? 6.748 11.165 -21.945 1.00 92.94 80 THR A C 1
ATOM 619 O O . THR A 1 80 ? 5.987 11.481 -21.027 1.00 92.94 80 THR A O 1
ATOM 622 N N . VAL A 1 81 ? 6.762 9.939 -22.471 1.00 91.44 81 VAL A N 1
ATOM 623 C CA . VAL A 1 81 ? 5.847 8.873 -22.044 1.00 91.44 81 VAL A CA 1
ATOM 624 C C . VAL A 1 81 ? 6.170 8.405 -20.627 1.00 91.44 81 VAL A C 1
ATOM 626 O O . VAL A 1 81 ? 5.267 8.341 -19.800 1.00 91.44 81 VAL A O 1
ATOM 629 N N . VAL A 1 82 ? 7.436 8.141 -20.297 1.00 91.75 82 VAL A N 1
ATOM 630 C CA . VAL A 1 82 ? 7.810 7.685 -18.946 1.00 91.75 82 VAL A CA 1
ATOM 631 C C . VAL A 1 82 ? 7.580 8.775 -17.900 1.00 91.75 82 VAL A C 1
ATOM 633 O O . VAL A 1 82 ? 7.091 8.486 -16.809 1.00 91.75 82 VAL A O 1
ATOM 636 N N . MET A 1 83 ? 7.886 10.035 -18.211 1.00 91.38 83 MET A N 1
ATOM 637 C CA . MET A 1 83 ? 7.680 11.127 -17.259 1.00 91.38 83 MET A CA 1
ATOM 638 C C . MET A 1 83 ? 6.201 11.367 -16.973 1.00 91.38 83 MET A C 1
ATOM 640 O O . MET A 1 83 ? 5.818 11.454 -15.806 1.00 91.38 83 MET A O 1
ATOM 644 N N . SER A 1 84 ? 5.367 11.432 -18.014 1.00 89.31 84 SER A N 1
ATOM 645 C CA . SER A 1 84 ? 3.931 11.682 -17.846 1.00 89.31 84 SER A CA 1
ATOM 646 C C . SER A 1 84 ? 3.168 10.450 -17.351 1.00 89.31 84 SER A C 1
ATOM 648 O O . SER A 1 84 ? 2.360 10.563 -16.434 1.00 89.31 84 SER A O 1
ATOM 650 N N . GLY A 1 85 ? 3.445 9.274 -17.917 1.00 84.12 85 GLY A N 1
ATOM 651 C CA . GLY A 1 85 ? 2.696 8.042 -17.673 1.00 84.12 85 GLY A CA 1
ATOM 652 C C . GLY A 1 85 ? 3.163 7.220 -16.474 1.00 84.12 85 GLY A C 1
ATOM 653 O O . GLY A 1 85 ? 2.392 6.402 -15.981 1.00 84.12 85 GLY A O 1
ATOM 654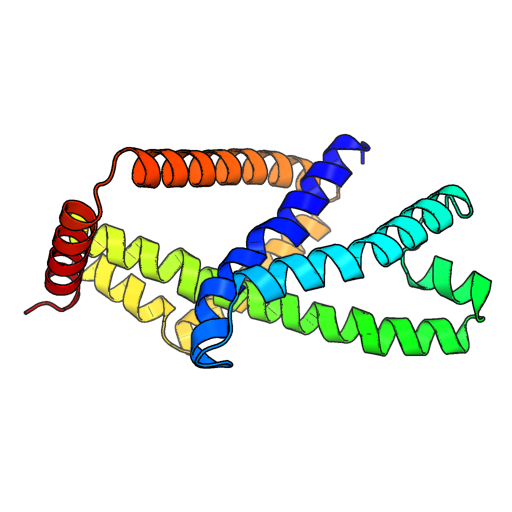 N N . TYR A 1 86 ? 4.393 7.418 -15.987 1.00 85.12 86 TYR A N 1
ATOM 655 C CA . TYR A 1 86 ? 4.938 6.623 -14.881 1.00 85.12 86 TYR A CA 1
ATOM 656 C C . TYR A 1 86 ? 5.457 7.475 -13.721 1.00 85.12 86 TYR A C 1
ATOM 658 O O . TYR A 1 86 ? 4.987 7.323 -12.596 1.00 85.12 86 TYR A O 1
ATOM 666 N N . VAL A 1 87 ? 6.396 8.397 -13.958 1.00 88.06 87 VAL A N 1
ATOM 667 C CA . VAL A 1 87 ? 7.086 9.113 -12.865 1.00 88.06 87 VAL A CA 1
ATOM 668 C C . VAL A 1 87 ? 6.145 10.035 -12.094 1.00 88.06 87 VAL A C 1
ATOM 670 O O . VAL A 1 87 ? 6.115 9.990 -10.869 1.00 88.06 87 VAL A O 1
ATOM 673 N N . ILE A 1 88 ? 5.344 10.857 -12.771 1.00 88.06 88 ILE A N 1
ATOM 674 C CA . ILE A 1 88 ? 4.382 11.723 -12.069 1.00 88.06 88 ILE A CA 1
ATOM 675 C C . ILE A 1 88 ? 3.329 10.872 -11.345 1.00 88.06 88 ILE A C 1
ATOM 677 O O . ILE A 1 88 ? 2.961 11.165 -10.207 1.00 88.06 88 ILE A O 1
ATOM 681 N N . TRP A 1 89 ? 2.901 9.776 -11.970 1.00 85.06 89 TRP A N 1
ATOM 682 C CA . TRP A 1 89 ? 1.909 8.871 -11.399 1.00 85.06 89 TRP A CA 1
ATOM 683 C C . TRP A 1 89 ? 2.417 8.156 -10.140 1.00 85.06 89 TRP A C 1
ATOM 685 O O . TRP A 1 89 ? 1.687 8.046 -9.156 1.00 85.06 89 TRP A O 1
ATOM 695 N N . ILE A 1 90 ? 3.683 7.725 -10.102 1.00 85.50 90 ILE A N 1
ATOM 696 C CA . ILE A 1 90 ? 4.237 7.039 -8.926 1.00 85.50 90 ILE A CA 1
ATOM 697 C C . ILE A 1 90 ? 4.338 7.958 -7.704 1.00 85.50 90 ILE A C 1
ATOM 699 O O . ILE A 1 90 ? 4.179 7.489 -6.579 1.00 85.50 90 ILE A O 1
ATOM 703 N N . LEU A 1 91 ? 4.519 9.269 -7.896 1.00 86.50 91 LEU A N 1
ATOM 704 C CA . LEU A 1 91 ? 4.514 10.234 -6.790 1.00 86.50 91 LEU A CA 1
ATOM 705 C C . LEU A 1 91 ? 3.157 10.272 -6.077 1.00 86.50 91 LEU A C 1
ATOM 707 O O . LEU A 1 91 ? 3.108 10.336 -4.847 1.00 86.50 91 LEU A O 1
ATOM 711 N N . GLN A 1 92 ? 2.057 10.156 -6.826 1.00 87.56 92 GLN A N 1
ATOM 712 C CA . GLN A 1 92 ? 0.727 10.020 -6.236 1.00 87.56 92 GLN A CA 1
ATOM 713 C C . GLN A 1 92 ? 0.613 8.733 -5.411 1.00 87.56 92 GLN A C 1
ATOM 715 O O . GLN A 1 92 ? 0.050 8.764 -4.317 1.00 87.56 92 GLN A O 1
ATOM 720 N N . TRP A 1 93 ? 1.173 7.615 -5.881 1.00 85.06 93 TRP A N 1
ATOM 721 C CA . TRP A 1 93 ? 1.164 6.357 -5.126 1.00 85.06 93 TRP A CA 1
ATOM 722 C C . TRP A 1 93 ? 1.954 6.439 -3.821 1.00 85.06 93 TRP A C 1
ATOM 724 O O . TRP A 1 93 ? 1.533 5.855 -2.823 1.00 85.06 93 TRP A O 1
ATOM 734 N N . VAL A 1 94 ? 3.045 7.209 -3.784 1.00 87.69 94 VAL A N 1
ATOM 735 C CA . VAL A 1 94 ? 3.776 7.475 -2.535 1.00 87.69 94 VAL A CA 1
ATOM 736 C C . VAL A 1 94 ? 2.870 8.193 -1.533 1.00 87.69 94 VAL A C 1
ATOM 738 O O . VAL A 1 94 ? 2.761 7.748 -0.390 1.00 87.69 94 VAL A O 1
ATOM 741 N N . ALA A 1 95 ? 2.159 9.240 -1.956 1.00 87.56 95 ALA A N 1
ATOM 742 C CA . ALA A 1 95 ? 1.218 9.951 -1.087 1.00 87.56 95 ALA A CA 1
ATOM 743 C C . ALA A 1 95 ? 0.049 9.053 -0.637 1.00 87.56 95 ALA A C 1
ATOM 745 O O . ALA A 1 95 ? -0.275 8.991 0.550 1.00 87.56 95 ALA A O 1
ATOM 746 N N . LEU A 1 96 ? -0.538 8.299 -1.568 1.00 88.12 96 LEU A N 1
ATOM 747 C CA . LEU A 1 96 ? -1.647 7.387 -1.295 1.00 88.12 96 LEU A CA 1
ATOM 748 C C . LEU A 1 96 ? -1.239 6.270 -0.325 1.00 88.12 96 LEU A C 1
ATOM 750 O O . LEU A 1 96 ? -2.029 5.905 0.540 1.00 88.12 96 LEU A O 1
ATOM 754 N N . SER A 1 97 ? -0.002 5.769 -0.398 1.00 89.06 97 SER A N 1
ATOM 755 C CA . SER A 1 97 ? 0.501 4.757 0.541 1.00 89.06 97 SER A CA 1
ATOM 756 C C . SER A 1 97 ? 0.479 5.239 1.997 1.00 89.06 97 SER A C 1
ATOM 758 O O . SER A 1 97 ? 0.136 4.471 2.895 1.00 89.06 97 SER A O 1
ATOM 760 N N . GLY A 1 98 ? 0.773 6.523 2.229 1.00 92.69 98 GLY A N 1
ATOM 761 C CA . GLY A 1 98 ? 0.689 7.144 3.549 1.00 92.69 98 GLY A CA 1
ATOM 762 C C . GLY A 1 98 ? -0.748 7.232 4.058 1.00 92.69 98 GLY A C 1
ATOM 763 O O . GLY A 1 98 ? -1.014 6.905 5.217 1.00 92.69 98 GLY A O 1
ATOM 764 N N . TRP A 1 99 ? -1.685 7.583 3.173 1.00 92.56 99 TRP A N 1
ATOM 765 C CA . TRP A 1 99 ? -3.113 7.571 3.489 1.00 92.56 99 TRP A CA 1
ATOM 766 C C . TRP A 1 99 ? -3.615 6.161 3.818 1.00 92.56 99 TRP A C 1
ATOM 768 O O . TRP A 1 99 ? -4.260 5.983 4.848 1.00 92.56 99 TRP A O 1
ATOM 778 N N . LEU A 1 100 ? -3.273 5.154 3.004 1.00 90.62 100 LEU A N 1
ATOM 779 C CA . LEU A 1 100 ? -3.647 3.756 3.255 1.00 90.62 100 LEU A CA 1
ATOM 780 C C . LEU A 1 100 ? -3.117 3.279 4.610 1.00 90.62 100 LEU A C 1
ATOM 782 O O . LEU A 1 100 ? -3.863 2.682 5.381 1.00 90.62 100 LEU A O 1
ATOM 786 N N . LEU A 1 101 ? -1.854 3.573 4.930 1.00 92.25 101 LEU A N 1
ATOM 787 C CA . LEU A 1 101 ? -1.266 3.198 6.214 1.00 92.25 101 LEU A CA 1
ATOM 788 C C . LEU A 1 101 ? -1.991 3.864 7.390 1.00 92.25 101 LEU A C 1
ATOM 790 O O . LEU A 1 101 ? -2.266 3.205 8.388 1.00 92.25 101 LEU A O 1
ATOM 794 N N . SER A 1 102 ? -2.315 5.151 7.276 1.00 95.06 102 SER A N 1
ATOM 795 C CA . SER A 1 102 ? -2.984 5.903 8.340 1.00 95.06 102 SER A CA 1
ATOM 796 C C . SER A 1 102 ? -4.434 5.443 8.529 1.00 95.06 102 SER A C 1
ATOM 798 O O . SER A 1 102 ? -4.813 4.981 9.605 1.00 95.06 102 SER A O 1
ATOM 800 N N . TYR A 1 103 ? -5.222 5.493 7.455 1.00 91.19 103 TYR A N 1
ATOM 801 C CA . TYR A 1 103 ? -6.670 5.313 7.485 1.00 91.19 103 TYR A CA 1
ATOM 802 C C . TYR A 1 103 ? -7.100 3.841 7.479 1.00 91.19 103 TYR A C 1
ATOM 804 O O . TYR A 1 103 ? -8.078 3.487 8.129 1.00 91.19 103 TYR A O 1
ATOM 812 N N . LEU A 1 104 ? -6.382 2.966 6.765 1.00 88.94 104 LEU A N 1
ATOM 813 C CA . LEU A 1 104 ? -6.717 1.536 6.664 1.00 88.94 104 LEU A CA 1
ATOM 814 C C . LEU A 1 104 ? -5.786 0.629 7.473 1.00 88.94 104 LEU A C 1
ATOM 816 O O . LEU A 1 104 ? -6.124 -0.530 7.699 1.00 88.94 104 LEU A O 1
ATOM 820 N N . GLY A 1 105 ? -4.632 1.131 7.914 1.00 90.75 105 GLY A N 1
ATOM 821 C CA . GLY A 1 105 ? -3.715 0.405 8.791 1.00 90.75 105 GLY A CA 1
ATOM 822 C C . GLY A 1 105 ? -3.913 0.776 10.258 1.00 90.75 105 GLY A C 1
ATOM 823 O O . GLY A 1 105 ? -4.448 -0.005 11.044 1.00 90.75 105 GLY A O 1
ATOM 824 N N . PHE A 1 106 ? -3.468 1.972 10.642 1.00 95.12 106 PHE A N 1
ATOM 825 C CA . PHE A 1 106 ? -3.405 2.386 12.042 1.00 95.12 106 PHE A CA 1
ATOM 826 C C . PHE A 1 106 ? -4.766 2.706 12.650 1.00 95.12 106 PHE A C 1
ATOM 828 O O . PHE A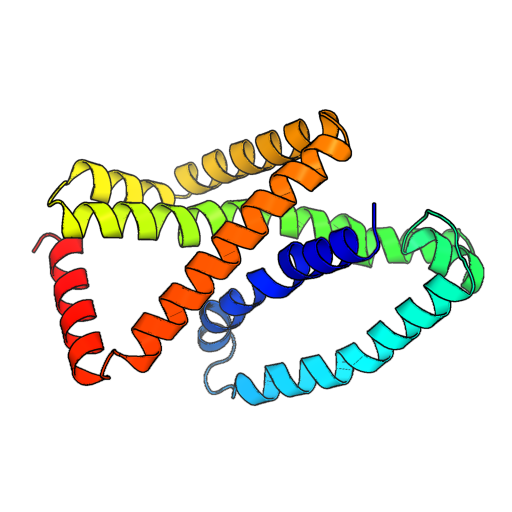 1 106 ? -5.033 2.250 13.761 1.00 95.12 106 PHE A O 1
ATOM 835 N N . ALA A 1 107 ? -5.642 3.431 11.953 1.00 94.06 107 ALA A N 1
ATOM 836 C CA . ALA A 1 107 ? -6.967 3.751 12.481 1.00 94.06 107 ALA A CA 1
ATOM 837 C C . ALA A 1 107 ? -7.749 2.494 12.929 1.00 94.06 107 ALA A C 1
ATOM 839 O O . ALA A 1 107 ? -8.082 2.411 14.114 1.00 94.06 107 ALA A O 1
ATOM 840 N N . PRO A 1 108 ? -7.981 1.471 12.078 1.00 91.62 108 PRO A N 1
ATOM 841 C CA . PRO A 1 108 ? -8.692 0.268 12.507 1.00 91.62 108 PRO A CA 1
ATOM 842 C C . PRO A 1 108 ? -7.916 -0.553 13.545 1.00 91.62 108 PRO A C 1
ATOM 844 O O . PRO A 1 108 ? -8.546 -1.157 14.409 1.00 91.62 108 PRO A O 1
ATOM 847 N N . LEU A 1 109 ? -6.576 -0.550 13.524 1.00 93.31 109 LEU A N 1
ATOM 848 C CA . LEU A 1 109 ? -5.768 -1.209 14.556 1.00 93.31 109 LEU A CA 1
ATOM 849 C C . LEU A 1 109 ? -6.040 -0.614 15.945 1.00 93.31 109 LEU A C 1
ATOM 851 O O . LEU A 1 109 ? -6.349 -1.348 16.882 1.00 93.31 109 LEU A O 1
ATOM 855 N N . PHE A 1 110 ? -5.942 0.708 16.085 1.00 95.06 110 PHE A N 1
ATOM 856 C CA . PHE A 1 110 ? -6.110 1.377 17.376 1.00 95.06 110 PHE A CA 1
ATOM 857 C C . PHE A 1 110 ? -7.573 1.431 17.828 1.00 95.06 110 PHE A C 1
ATOM 859 O O . PHE A 1 110 ? -7.833 1.267 19.019 1.00 95.06 110 PHE A O 1
ATOM 866 N N . LEU A 1 111 ? -8.532 1.553 16.903 1.00 92.31 111 LEU A N 1
ATOM 867 C CA . LEU A 1 111 ? -9.959 1.380 17.208 1.00 92.31 111 LEU A CA 1
ATOM 868 C C . LEU A 1 111 ? -10.263 -0.055 17.675 1.00 92.31 111 LEU A C 1
ATOM 870 O O . LEU A 1 111 ? -10.960 -0.247 18.668 1.00 92.31 111 LEU A O 1
ATOM 874 N N . GLY A 1 112 ? -9.685 -1.059 17.009 1.00 90.25 112 GLY A N 1
ATOM 875 C CA . GLY A 1 112 ? -9.741 -2.474 17.390 1.00 90.25 112 GLY A CA 1
ATOM 876 C C . GLY A 1 112 ? -9.221 -2.729 18.804 1.00 90.25 112 GLY A C 1
ATOM 877 O O . GLY A 1 112 ? -9.882 -3.367 19.629 1.00 90.25 112 GLY A O 1
ATOM 878 N N . LEU A 1 113 ? -8.043 -2.187 19.107 1.00 91.75 113 LEU A N 1
ATOM 879 C CA . LEU A 1 113 ? -7.440 -2.272 20.435 1.00 91.75 113 LEU A CA 1
ATOM 880 C C . LEU A 1 113 ? -8.268 -1.519 21.478 1.00 91.75 113 LEU A C 1
ATOM 882 O O . LEU A 1 113 ? -8.471 -2.037 22.571 1.00 91.75 113 LEU A O 1
ATOM 886 N N . GLY A 1 114 ? -8.791 -0.339 21.151 1.00 89.81 114 GLY A N 1
ATOM 887 C CA . GLY A 1 114 ? -9.671 0.426 22.034 1.00 89.81 114 GLY A CA 1
ATOM 888 C C . GLY A 1 114 ? -10.936 -0.341 22.407 1.00 89.81 114 GLY A C 1
ATOM 889 O O . GLY A 1 114 ? -11.234 -0.474 23.591 1.00 89.81 114 GLY A O 1
ATOM 890 N N . ALA A 1 115 ? -11.610 -0.944 21.427 1.00 87.69 115 ALA A N 1
ATOM 891 C CA . ALA A 1 115 ? -12.815 -1.742 21.656 1.00 87.69 115 ALA A CA 1
ATOM 892 C C . ALA A 1 115 ? -12.551 -3.017 22.475 1.00 87.69 115 ALA A C 1
ATOM 894 O O . ALA A 1 115 ? -13.370 -3.405 23.302 1.00 87.69 115 ALA A O 1
ATOM 895 N N . THR A 1 116 ? -11.411 -3.680 22.262 1.00 88.38 116 THR A N 1
ATOM 896 C CA . THR A 1 116 ? -11.075 -4.931 22.968 1.00 88.38 116 THR A CA 1
ATOM 897 C C . THR A 1 116 ? -10.508 -4.704 24.369 1.00 88.38 116 THR A C 1
ATOM 899 O O . THR A 1 116 ? -10.749 -5.516 25.258 1.00 88.38 116 THR A O 1
ATOM 902 N N . THR A 1 117 ? -9.773 -3.610 24.586 1.00 89.50 117 THR A N 1
ATOM 903 C CA . THR A 1 117 ? -9.163 -3.272 25.888 1.00 89.50 117 THR A CA 1
ATOM 904 C C . THR A 1 117 ? -10.004 -2.313 26.732 1.00 89.50 117 THR A C 1
ATOM 906 O O . THR A 1 117 ? -9.676 -2.086 27.894 1.00 89.50 117 THR A O 1
ATOM 909 N N . GLY A 1 118 ? -11.061 -1.721 26.165 1.00 86.50 118 GLY A N 1
ATOM 910 C CA . GLY A 1 118 ? -11.860 -0.671 26.807 1.00 86.50 118 GLY A CA 1
ATOM 911 C C . GLY A 1 118 ? -11.117 0.662 26.975 1.00 86.50 118 GLY A C 1
ATOM 912 O O . GLY A 1 118 ? -11.542 1.516 27.751 1.00 86.50 118 GLY A O 1
ATOM 913 N N . SER A 1 119 ? -9.984 0.856 26.290 1.00 89.88 119 SER A N 1
ATOM 914 C CA . SER A 1 119 ? -9.148 2.049 26.443 1.00 89.88 119 SER A CA 1
ATOM 915 C C . SER A 1 119 ? -9.612 3.193 25.542 1.00 89.88 119 SER A C 1
ATOM 917 O O . SER A 1 119 ? -9.364 3.195 24.334 1.00 89.88 119 SER A O 1
ATOM 919 N N . ALA A 1 120 ? -10.197 4.230 26.149 1.00 88.06 120 ALA A N 1
ATOM 920 C CA . ALA A 1 120 ? -10.585 5.457 25.449 1.00 88.06 120 ALA A CA 1
ATOM 921 C C . ALA A 1 120 ? -9.394 6.158 24.766 1.00 88.06 120 ALA A C 1
ATOM 923 O O . ALA A 1 120 ? -9.555 6.762 23.707 1.00 88.06 120 ALA A O 1
ATOM 924 N N . ALA A 1 121 ? -8.185 6.038 25.328 1.00 91.44 121 ALA A N 1
ATOM 925 C CA . ALA A 1 121 ? -6.973 6.593 24.728 1.00 91.44 121 ALA A CA 1
ATOM 926 C C . ALA A 1 121 ? -6.614 5.903 23.399 1.00 91.44 121 ALA A C 1
ATOM 928 O O . ALA A 1 121 ? -6.221 6.573 22.445 1.00 91.44 121 ALA A O 1
ATOM 929 N N . MET A 1 122 ? -6.783 4.577 23.315 1.00 91.44 122 MET A N 1
ATOM 930 C CA . MET A 1 122 ? -6.548 3.823 22.078 1.00 91.44 122 MET A CA 1
ATOM 931 C C . MET A 1 122 ? -7.598 4.160 21.017 1.00 91.44 122 MET A C 1
ATOM 933 O O . MET A 1 122 ? -7.237 4.439 19.875 1.00 91.44 122 MET A O 1
ATOM 937 N N . SER A 1 123 ? -8.877 4.241 21.395 1.00 91.50 123 SER A N 1
ATOM 938 C CA . SER A 1 123 ? -9.933 4.678 20.473 1.00 91.50 123 SER A CA 1
ATOM 939 C C . SER A 1 123 ? -9.689 6.105 19.966 1.00 91.50 123 SER A C 1
ATOM 941 O O . SER A 1 123 ? -9.790 6.358 18.767 1.00 91.50 123 SER A O 1
ATOM 943 N N . GLY A 1 124 ? -9.285 7.027 20.849 1.00 92.38 124 GLY A N 1
ATOM 944 C CA . GLY A 1 124 ? -8.938 8.404 20.484 1.00 92.38 124 GLY A CA 1
ATOM 945 C C . GLY A 1 124 ? -7.760 8.493 19.509 1.00 92.38 124 GLY A C 1
ATOM 946 O O . GLY A 1 124 ? -7.821 9.256 18.545 1.00 92.38 124 GLY A O 1
ATOM 947 N N . LEU A 1 125 ? -6.720 7.672 19.699 1.00 94.44 125 LEU A N 1
ATOM 948 C CA . LEU A 1 125 ? -5.617 7.548 18.739 1.00 94.44 125 LEU A CA 1
ATOM 949 C C . LEU A 1 125 ? -6.095 7.018 17.385 1.00 94.44 125 LEU A C 1
ATOM 951 O O . LEU A 1 125 ? -5.710 7.557 16.349 1.00 94.44 125 LEU A O 1
ATOM 955 N N . GLY A 1 126 ? -6.962 6.004 17.382 1.00 93.38 126 GLY A N 1
ATOM 956 C CA . GLY A 1 126 ? -7.558 5.472 16.158 1.00 93.38 126 GLY A CA 1
ATOM 957 C C . GLY A 1 126 ? -8.331 6.533 15.374 1.00 93.38 126 GLY A C 1
ATOM 958 O O . GLY A 1 126 ? -8.125 6.677 14.170 1.00 93.38 126 GLY A O 1
ATOM 959 N N . ILE A 1 127 ? -9.139 7.346 16.062 1.00 94.19 127 ILE A N 1
ATOM 960 C CA . ILE A 1 127 ? -9.847 8.484 15.455 1.00 94.19 127 ILE A CA 1
ATOM 961 C C . ILE A 1 127 ? -8.853 9.526 14.927 1.00 94.19 127 ILE A C 1
ATOM 963 O O . ILE A 1 127 ? -9.030 10.028 13.817 1.00 94.19 127 ILE A O 1
ATOM 967 N N . TRP A 1 128 ? -7.782 9.834 15.663 1.00 96.00 128 TRP A N 1
ATOM 968 C CA . TRP A 1 128 ? -6.777 10.808 15.225 1.00 96.00 128 TRP A CA 1
ATOM 969 C C . TRP A 1 128 ? -6.145 10.448 13.871 1.00 96.00 128 TRP A C 1
ATOM 971 O O . TRP A 1 128 ? -5.995 11.329 13.022 1.00 96.00 128 TRP A O 1
ATOM 981 N N . PHE A 1 129 ? -5.867 9.166 13.614 1.00 96.81 129 PHE A N 1
ATOM 982 C CA . PHE A 1 129 ? -5.369 8.689 12.314 1.00 96.81 129 PHE A CA 1
ATOM 983 C C . PHE A 1 129 ? -6.369 8.860 11.156 1.00 96.81 129 PHE A C 1
ATOM 985 O O . PHE A 1 129 ? -5.977 8.782 9.995 1.00 96.81 129 PHE A O 1
ATOM 992 N N . THR A 1 130 ? -7.644 9.147 11.435 1.00 95.00 130 THR A N 1
ATOM 993 C CA . THR A 1 130 ? -8.635 9.490 10.399 1.00 95.00 130 THR A CA 1
ATOM 994 C C . THR A 1 130 ? -8.695 10.989 10.087 1.00 95.00 130 THR A C 1
ATOM 996 O O . THR A 1 130 ? -9.278 11.386 9.079 1.00 95.00 130 THR A O 1
ATOM 999 N N . THR A 1 131 ? -8.082 11.836 10.922 1.00 96.69 131 THR A N 1
ATOM 1000 C CA . THR A 1 131 ? -8.045 13.291 10.718 1.00 96.69 131 THR A CA 1
ATOM 1001 C C . THR A 1 131 ? -7.020 13.689 9.656 1.00 96.69 131 THR A C 1
ATOM 1003 O O . THR A 1 131 ? -5.987 13.037 9.494 1.00 96.69 131 THR A O 1
ATOM 1006 N N . SER A 1 132 ? -7.243 14.820 8.977 1.00 95.75 132 SER A N 1
ATOM 1007 C CA . SER A 1 132 ? -6.314 15.344 7.965 1.00 95.75 132 SER A CA 1
ATOM 1008 C C . SER A 1 132 ? -4.891 15.520 8.505 1.00 95.75 132 SER A C 1
ATOM 1010 O O . SER A 1 132 ? -3.924 15.172 7.832 1.00 95.75 132 SER A O 1
ATOM 1012 N N . THR A 1 133 ? -4.746 16.011 9.740 1.00 96.69 133 THR A N 1
ATOM 1013 C CA . THR A 1 133 ? -3.437 16.192 10.382 1.00 96.69 133 THR A CA 1
ATOM 1014 C C . THR A 1 133 ? -2.752 14.855 10.659 1.00 96.69 133 THR A C 1
ATOM 1016 O O . THR A 1 133 ? -1.566 14.713 10.355 1.00 96.69 133 THR A O 1
ATOM 1019 N N . GLY A 1 134 ? -3.486 13.864 11.178 1.00 95.94 134 GLY A N 1
ATOM 1020 C CA . GLY A 1 134 ? -2.949 12.524 11.427 1.00 95.94 134 GLY A CA 1
ATOM 1021 C C . GLY A 1 134 ? -2.471 11.840 10.147 1.00 95.94 134 GLY A C 1
ATOM 1022 O O . GLY A 1 134 ? -1.360 11.303 10.102 1.00 95.94 134 GLY A O 1
ATOM 1023 N N . ILE A 1 135 ? -3.254 11.956 9.075 1.00 96.12 135 ILE A N 1
ATOM 1024 C CA . ILE A 1 135 ? -2.917 11.438 7.744 1.00 96.12 135 ILE A CA 1
ATOM 1025 C C . ILE A 1 135 ? -1.657 12.109 7.190 1.00 96.12 135 ILE A C 1
ATOM 1027 O O . ILE A 1 135 ? -0.753 11.411 6.725 1.00 96.12 135 ILE A O 1
ATOM 1031 N N . ILE A 1 136 ? -1.563 13.443 7.244 1.00 96.19 136 ILE A N 1
ATOM 1032 C CA . ILE A 1 136 ? -0.404 14.191 6.727 1.00 96.19 136 ILE A CA 1
ATOM 1033 C C . ILE A 1 136 ? 0.872 13.781 7.467 1.00 96.19 136 ILE A C 1
ATOM 1035 O O . ILE A 1 136 ? 1.867 13.437 6.828 1.00 96.19 136 ILE A O 1
ATOM 1039 N N . ILE A 1 137 ? 0.838 13.757 8.803 1.00 96.94 137 ILE A N 1
ATOM 1040 C CA . ILE A 1 137 ? 1.998 13.375 9.620 1.00 96.94 137 ILE A CA 1
ATOM 1041 C C . ILE A 1 137 ? 2.406 11.929 9.323 1.00 96.94 137 ILE A C 1
ATOM 1043 O O . ILE A 1 137 ? 3.580 11.665 9.066 1.00 96.94 137 ILE A O 1
ATOM 1047 N N . THR A 1 138 ? 1.444 11.003 9.283 1.00 96.50 138 THR A N 1
ATOM 1048 C CA . THR A 1 138 ? 1.710 9.590 8.961 1.00 96.50 138 THR A CA 1
ATOM 1049 C C . THR A 1 138 ? 2.333 9.446 7.575 1.00 96.50 138 THR A C 1
ATOM 1051 O O . THR A 1 138 ? 3.284 8.689 7.404 1.00 96.50 138 THR A O 1
ATOM 1054 N N . SER A 1 139 ? 1.846 10.201 6.590 1.00 95.25 139 SER A N 1
ATOM 1055 C CA . SER A 1 139 ? 2.340 10.144 5.211 1.00 95.25 139 SER A CA 1
ATOM 1056 C C . SER A 1 139 ? 3.773 10.658 5.087 1.00 95.25 139 SER A C 1
ATOM 1058 O O . SER A 1 139 ? 4.596 10.012 4.438 1.00 95.25 139 SER A O 1
ATOM 1060 N N . ILE A 1 140 ? 4.096 11.774 5.751 1.00 96.12 140 ILE A N 1
ATOM 1061 C CA . ILE A 1 140 ? 5.459 12.327 5.785 1.00 96.12 140 ILE A CA 1
ATOM 1062 C C . ILE A 1 140 ? 6.416 11.342 6.461 1.00 96.12 140 ILE A C 1
ATOM 1064 O O . ILE A 1 140 ? 7.487 11.062 5.924 1.00 96.12 140 ILE A O 1
ATOM 1068 N N . LEU A 1 141 ? 6.028 10.780 7.610 1.00 96.69 141 LEU A N 1
ATOM 1069 C CA . LEU A 1 141 ? 6.854 9.808 8.326 1.00 96.69 141 LEU A CA 1
ATOM 1070 C C . LEU A 1 141 ? 7.043 8.517 7.523 1.00 96.69 141 LEU A C 1
ATOM 1072 O O . LEU A 1 141 ? 8.158 8.006 7.453 1.00 96.69 141 LEU A O 1
ATOM 1076 N N . ASN A 1 142 ? 5.993 8.017 6.870 1.00 94.94 142 ASN A N 1
ATOM 1077 C CA . ASN A 1 142 ? 6.074 6.838 6.012 1.00 94.94 142 ASN A CA 1
ATOM 1078 C C . ASN A 1 142 ? 7.040 7.063 4.837 1.00 94.94 142 ASN A C 1
ATOM 1080 O O . ASN A 1 142 ? 7.919 6.237 4.588 1.00 94.94 142 ASN A O 1
ATOM 1084 N N . ALA A 1 143 ? 6.934 8.209 4.158 1.00 93.94 143 ALA A N 1
ATOM 1085 C CA . ALA A 1 143 ? 7.845 8.576 3.076 1.00 93.94 143 ALA A CA 1
ATOM 1086 C C . ALA A 1 143 ? 9.293 8.735 3.570 1.00 93.94 143 ALA A C 1
ATOM 1088 O O . ALA A 1 143 ? 10.221 8.272 2.906 1.00 93.94 143 ALA A O 1
ATOM 1089 N N . LEU A 1 144 ? 9.493 9.328 4.751 1.00 95.38 144 LEU A N 1
ATOM 1090 C CA . LEU A 1 144 ? 10.811 9.459 5.371 1.00 95.38 144 LEU A CA 1
ATOM 1091 C C . LEU A 1 144 ? 11.423 8.089 5.683 1.00 95.38 144 LEU A C 1
ATOM 1093 O O . LEU A 1 144 ? 12.574 7.843 5.332 1.00 95.38 144 LEU A O 1
ATOM 1097 N N . VAL A 1 145 ? 10.665 7.174 6.292 1.00 93.69 145 VAL A N 1
ATOM 1098 C CA . VAL A 1 145 ? 11.134 5.809 6.581 1.00 93.69 145 VAL A CA 1
ATOM 1099 C C . VAL A 1 145 ? 11.479 5.073 5.288 1.00 93.69 145 VAL A C 1
ATOM 1101 O O . VAL A 1 145 ? 12.549 4.469 5.200 1.00 93.69 145 VAL A O 1
ATOM 1104 N N . ALA A 1 146 ? 10.632 5.169 4.261 1.00 91.12 146 ALA A N 1
ATOM 1105 C CA . ALA A 1 146 ? 10.913 4.583 2.954 1.00 91.12 146 ALA A CA 1
ATOM 1106 C C . ALA A 1 146 ? 12.213 5.142 2.348 1.00 91.12 146 ALA A C 1
ATOM 1108 O O . ALA A 1 146 ? 13.061 4.371 1.892 1.00 91.12 146 ALA A O 1
ATOM 1109 N N . ALA A 1 147 ? 12.416 6.462 2.407 1.00 92.56 147 ALA A N 1
ATOM 1110 C CA . ALA A 1 147 ? 13.642 7.108 1.945 1.00 92.56 147 ALA A CA 1
ATOM 1111 C C . ALA A 1 147 ? 14.876 6.622 2.722 1.00 92.56 147 ALA A C 1
ATOM 1113 O O . ALA A 1 147 ? 15.876 6.251 2.108 1.00 92.56 147 ALA A O 1
ATOM 1114 N N . LEU A 1 148 ? 14.804 6.549 4.055 1.00 94.75 148 LEU A N 1
ATOM 1115 C CA . LEU A 1 148 ? 15.901 6.062 4.898 1.00 94.75 148 LEU A CA 1
ATOM 1116 C C . LEU A 1 148 ? 16.272 4.608 4.577 1.00 94.75 148 LEU A C 1
ATOM 1118 O O . LEU A 1 148 ? 17.457 4.290 4.463 1.00 94.75 148 LEU A O 1
ATOM 1122 N N . ILE A 1 149 ? 15.283 3.731 4.373 1.00 92.31 149 ILE A N 1
ATOM 1123 C CA . ILE A 1 149 ? 15.527 2.332 3.992 1.00 92.31 149 ILE A CA 1
ATOM 1124 C C . ILE A 1 149 ? 16.227 2.265 2.630 1.00 92.31 149 ILE A C 1
ATOM 1126 O O . ILE A 1 149 ? 17.204 1.525 2.489 1.00 92.31 149 ILE A O 1
ATOM 1130 N N . LEU A 1 150 ? 15.779 3.047 1.645 1.00 88.44 150 LEU A N 1
ATOM 1131 C CA . LEU A 1 150 ? 16.386 3.075 0.311 1.00 88.44 150 LEU A CA 1
ATOM 1132 C C . LEU A 1 150 ? 17.826 3.611 0.341 1.00 88.44 150 LEU A C 1
ATOM 1134 O O . LEU A 1 150 ? 18.709 3.013 -0.277 1.00 88.44 150 LEU A O 1
ATOM 1138 N N . ILE A 1 151 ? 18.084 4.672 1.111 1.00 94.00 151 ILE A N 1
ATOM 1139 C CA . ILE A 1 151 ? 19.427 5.248 1.297 1.00 94.00 151 ILE A CA 1
ATOM 1140 C C . ILE A 1 151 ? 20.356 4.260 2.018 1.00 94.00 151 ILE A C 1
ATOM 1142 O O . ILE A 1 151 ? 21.539 4.179 1.694 1.00 94.00 151 ILE A O 1
ATOM 1146 N N . SER A 1 152 ? 19.832 3.455 2.950 1.00 92.38 152 SER A N 1
ATOM 1147 C CA . SER A 1 152 ? 20.619 2.465 3.705 1.00 92.38 152 SER A CA 1
ATOM 1148 C C . SER A 1 152 ? 21.175 1.311 2.856 1.00 92.38 152 SER A C 1
ATOM 1150 O O . SER A 1 152 ? 21.978 0.510 3.340 1.00 92.38 152 SER A O 1
ATOM 1152 N N . GLY A 1 153 ? 20.755 1.213 1.593 1.00 88.44 153 GLY A N 1
ATOM 1153 C CA . GLY A 1 153 ? 21.286 0.279 0.615 1.00 88.44 153 GLY A CA 1
ATOM 1154 C C . GLY A 1 153 ? 20.390 -0.928 0.345 1.00 88.44 153 GLY A C 1
ATOM 1155 O O . GLY A 1 153 ? 19.633 -1.426 1.181 1.00 88.44 153 GLY A O 1
ATOM 1156 N N . PHE A 1 154 ? 20.539 -1.462 -0.865 1.00 83.12 154 PHE A N 1
ATOM 1157 C CA . PH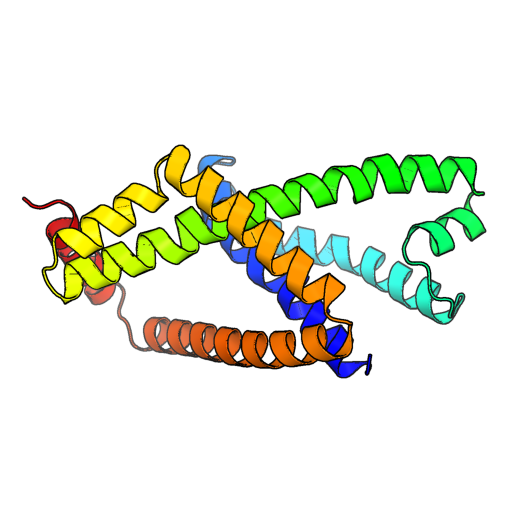E A 1 154 ? 19.655 -2.480 -1.433 1.00 83.12 154 PHE A CA 1
ATOM 1158 C C . PHE A 1 154 ? 19.590 -3.791 -0.627 1.00 83.12 154 PHE A C 1
ATOM 1160 O O . PHE A 1 154 ? 18.569 -4.473 -0.604 1.00 83.12 154 PHE A O 1
ATOM 1167 N N . LYS A 1 155 ? 20.669 -4.154 0.076 1.00 87.19 155 LYS A N 1
ATOM 1168 C CA . LYS A 1 155 ? 20.706 -5.360 0.920 1.00 87.19 155 LYS A CA 1
ATOM 1169 C C . LYS A 1 155 ? 19.763 -5.250 2.121 1.00 87.19 155 LYS A C 1
ATOM 1171 O O . LYS A 1 155 ? 19.123 -6.237 2.480 1.00 87.19 155 LYS A O 1
ATOM 1176 N N . ASN A 1 156 ? 19.680 -4.071 2.734 1.00 88.31 156 ASN A N 1
ATOM 1177 C CA . ASN A 1 156 ? 18.795 -3.825 3.871 1.00 88.31 156 ASN A CA 1
ATOM 1178 C C . ASN A 1 156 ? 17.339 -3.768 3.418 1.00 88.31 156 ASN A C 1
ATOM 1180 O O . ASN A 1 156 ? 16.485 -4.375 4.059 1.00 88.31 156 ASN A O 1
ATOM 1184 N N . TYR A 1 157 ? 17.092 -3.157 2.257 1.00 86.44 157 TYR A N 1
ATOM 1185 C CA . TYR A 1 157 ? 15.786 -3.181 1.610 1.00 86.44 157 TYR A CA 1
ATOM 1186 C C . TYR A 1 157 ? 15.261 -4.615 1.418 1.00 86.44 157 TYR A C 1
ATOM 1188 O O . TYR A 1 157 ? 14.172 -4.942 1.883 1.00 86.44 157 TYR A O 1
ATOM 1196 N N . VAL A 1 158 ? 16.066 -5.510 0.830 1.00 85.69 158 VAL A N 1
ATOM 1197 C CA . VAL A 1 158 ? 15.663 -6.914 0.621 1.00 85.69 158 VAL A CA 1
ATOM 1198 C C . VAL A 1 158 ? 15.410 -7.643 1.947 1.00 85.69 158 VAL A C 1
ATOM 1200 O O . VAL A 1 158 ? 14.470 -8.424 2.045 1.00 85.69 158 VAL A O 1
ATOM 1203 N N . ARG A 1 159 ? 16.212 -7.392 2.990 1.00 87.88 159 ARG A N 1
ATOM 1204 C CA . ARG A 1 159 ? 15.986 -7.990 4.321 1.00 87.88 159 ARG A CA 1
ATOM 1205 C C . ARG A 1 159 ? 14.659 -7.545 4.928 1.00 87.88 159 ARG A C 1
ATOM 1207 O O . ARG A 1 159 ? 13.926 -8.379 5.449 1.00 87.88 159 ARG A O 1
ATOM 1214 N N . PHE A 1 160 ? 14.354 -6.253 4.841 1.00 89.12 160 PHE A N 1
ATOM 1215 C CA . PHE A 1 160 ? 13.089 -5.695 5.311 1.00 89.12 160 PHE A CA 1
ATOM 1216 C C . PHE A 1 160 ? 11.902 -6.298 4.552 1.00 89.12 160 PHE A C 1
ATOM 1218 O O . PHE A 1 160 ? 10.938 -6.759 5.158 1.00 89.12 160 PHE A O 1
ATOM 1225 N N . GLN A 1 161 ? 12.025 -6.405 3.232 1.00 86.62 161 GLN A N 1
ATOM 1226 C CA . GLN A 1 161 ? 11.030 -7.023 2.365 1.00 86.62 161 GLN A CA 1
ATOM 1227 C C . GLN A 1 161 ? 10.727 -8.484 2.754 1.00 86.62 161 GLN A C 1
ATOM 1229 O O . GLN A 1 161 ? 9.566 -8.895 2.749 1.00 86.62 161 GLN A O 1
ATOM 1234 N N . THR A 1 162 ? 11.741 -9.263 3.146 1.00 86.75 162 THR A N 1
ATOM 1235 C CA . THR A 1 162 ? 11.545 -10.637 3.642 1.00 86.75 162 THR A CA 1
ATOM 1236 C C . THR A 1 162 ? 10.706 -10.679 4.921 1.00 86.75 162 THR A C 1
ATOM 1238 O O . THR A 1 162 ? 9.898 -11.586 5.095 1.00 86.75 162 THR A O 1
ATOM 1241 N N . VAL A 1 163 ? 10.849 -9.701 5.816 1.00 90.62 163 VAL A N 1
ATOM 1242 C CA . VAL A 1 163 ? 10.004 -9.616 7.019 1.00 90.62 163 VAL A CA 1
ATOM 1243 C C . VAL A 1 163 ? 8.571 -9.245 6.639 1.00 90.62 163 VAL A C 1
ATOM 1245 O O . VAL A 1 163 ? 7.624 -9.859 7.132 1.00 90.62 163 VAL A O 1
ATOM 1248 N N . MET A 1 164 ? 8.406 -8.292 5.718 1.00 89.38 164 MET A N 1
ATOM 1249 C CA . MET A 1 164 ? 7.086 -7.864 5.253 1.00 89.38 164 MET A CA 1
ATOM 1250 C C . MET A 1 164 ? 6.288 -9.012 4.640 1.00 89.38 164 MET A C 1
ATOM 1252 O O . MET A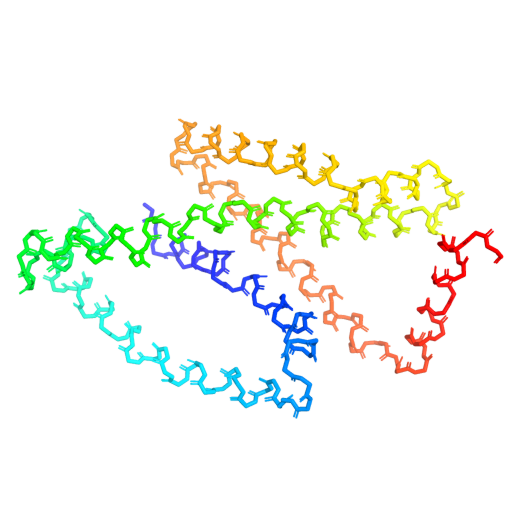 1 164 ? 5.125 -9.173 4.991 1.00 89.38 164 MET A O 1
ATOM 1256 N N . ILE A 1 165 ? 6.895 -9.843 3.781 1.00 88.50 165 ILE A N 1
ATOM 1257 C CA . ILE A 1 165 ? 6.162 -10.954 3.155 1.00 88.50 165 ILE A CA 1
ATOM 1258 C C . ILE A 1 165 ? 5.676 -11.974 4.187 1.00 88.50 165 ILE A C 1
ATOM 1260 O O . ILE A 1 165 ? 4.557 -12.463 4.068 1.00 88.50 165 ILE A O 1
ATOM 1264 N N . VAL A 1 166 ? 6.457 -12.254 5.234 1.00 90.81 166 VAL A N 1
ATOM 1265 C CA . VAL A 1 166 ? 6.021 -13.145 6.321 1.00 90.81 166 VAL A CA 1
ATOM 1266 C C . VAL A 1 166 ? 4.824 -12.540 7.055 1.00 90.81 166 VAL A C 1
ATOM 1268 O O . VAL A 1 166 ? 3.827 -13.230 7.259 1.00 90.81 166 VAL A O 1
ATOM 1271 N N . GLY A 1 167 ? 4.884 -11.250 7.398 1.00 90.50 167 GLY A N 1
ATOM 1272 C CA . GLY A 1 167 ? 3.770 -10.544 8.039 1.00 90.50 167 GLY A CA 1
ATOM 1273 C C . GLY A 1 167 ? 2.510 -10.511 7.169 1.00 90.50 167 GLY A C 1
ATOM 1274 O O . GLY A 1 167 ? 1.413 -10.784 7.650 1.00 90.50 167 GLY A O 1
ATOM 1275 N N . THR A 1 168 ? 2.668 -10.258 5.871 1.00 87.88 168 THR A N 1
ATOM 1276 C CA . THR A 1 168 ? 1.590 -10.314 4.880 1.00 87.88 168 THR A CA 1
ATOM 1277 C C . THR A 1 168 ? 0.953 -11.695 4.814 1.00 87.88 168 THR A C 1
ATOM 1279 O O . THR A 1 168 ? -0.270 -11.803 4.868 1.00 87.88 168 THR A O 1
ATOM 1282 N N . LEU A 1 169 ? 1.758 -12.753 4.701 1.00 89.44 169 LEU A N 1
ATOM 1283 C CA . LEU A 1 169 ? 1.250 -14.121 4.632 1.00 89.44 169 LEU A CA 1
ATOM 1284 C C . LEU A 1 169 ? 0.521 -14.499 5.922 1.00 89.44 169 LEU A C 1
ATOM 1286 O O . LEU A 1 169 ? -0.548 -15.096 5.853 1.00 89.44 169 LEU A O 1
ATOM 1290 N N . LEU A 1 170 ? 1.042 -14.095 7.083 1.00 92.81 170 LEU A N 1
ATOM 1291 C CA . LEU A 1 170 ? 0.375 -14.293 8.369 1.00 92.81 170 LEU A CA 1
ATOM 1292 C C . LEU A 1 170 ? -0.995 -13.601 8.400 1.00 92.81 170 LEU A C 1
ATOM 1294 O O . LEU A 1 170 ? -1.991 -14.229 8.759 1.00 92.81 170 LEU A O 1
ATOM 1298 N N . ALA A 1 171 ? -1.063 -12.328 8.003 1.00 88.38 171 ALA A N 1
ATOM 1299 C CA . ALA A 1 171 ? -2.312 -11.571 7.962 1.00 88.38 171 ALA A CA 1
ATOM 1300 C C . ALA A 1 171 ? -3.319 -12.194 6.983 1.00 88.38 171 ALA A C 1
ATOM 1302 O O . ALA A 1 171 ? -4.493 -12.351 7.316 1.00 88.38 171 ALA A O 1
ATOM 1303 N N . PHE A 1 172 ? -2.851 -12.613 5.806 1.00 87.62 172 PHE A N 1
ATOM 1304 C CA . PHE A 1 172 ? -3.677 -13.260 4.792 1.00 87.62 172 PHE A CA 1
ATOM 1305 C C . PHE A 1 172 ? -4.231 -14.607 5.269 1.00 87.62 172 PHE A C 1
ATOM 1307 O O . PHE A 1 172 ? -5.432 -14.849 5.179 1.00 87.62 172 PHE A O 1
ATOM 1314 N N . VAL A 1 173 ? -3.388 -15.465 5.851 1.00 91.25 173 VAL A N 1
ATOM 1315 C CA . VAL A 1 173 ? -3.824 -16.747 6.426 1.00 91.25 173 VAL A CA 1
ATOM 1316 C C . VAL A 1 173 ? -4.805 -16.519 7.573 1.00 91.25 173 VAL A C 1
ATOM 1318 O O . VAL A 1 173 ? -5.827 -17.195 7.636 1.00 91.25 173 VAL A O 1
ATOM 1321 N N . THR A 1 174 ? -4.550 -15.538 8.441 1.00 91.00 174 THR A N 1
ATOM 1322 C CA . THR A 1 174 ? -5.465 -15.189 9.539 1.00 91.00 174 THR A CA 1
ATOM 1323 C C . THR A 1 174 ? -6.829 -14.758 9.000 1.00 91.00 174 THR A C 1
ATOM 1325 O O . THR A 1 174 ? -7.856 -15.221 9.492 1.00 91.00 174 THR A O 1
ATOM 1328 N N . MET A 1 175 ? -6.854 -13.932 7.951 1.00 87.25 175 MET A N 1
ATOM 1329 C CA . MET A 1 175 ? -8.088 -13.523 7.280 1.00 87.25 175 MET A CA 1
ATOM 1330 C C . MET A 1 175 ? -8.851 -14.728 6.717 1.00 87.25 175 MET A C 1
ATOM 1332 O O . MET A 1 175 ? -10.051 -14.838 6.958 1.00 87.25 175 MET A O 1
ATOM 1336 N N . LEU A 1 176 ? -8.170 -15.665 6.049 1.00 89.12 176 LEU A N 1
ATOM 1337 C CA . LEU A 1 176 ? -8.803 -16.889 5.545 1.00 89.12 176 LEU A CA 1
ATOM 1338 C C . LEU A 1 176 ? -9.361 -17.757 6.677 1.00 89.12 176 LEU A C 1
ATOM 1340 O O . LEU A 1 176 ? -10.479 -18.252 6.570 1.00 89.12 176 LEU A O 1
ATOM 1344 N N . VAL A 1 177 ? -8.622 -17.917 7.775 1.00 91.44 177 VAL A N 1
ATOM 1345 C CA . VAL A 1 177 ? -9.088 -18.668 8.951 1.00 91.44 177 VAL A CA 1
ATOM 1346 C C . VAL A 1 177 ? -10.362 -18.041 9.517 1.00 91.44 177 VAL A C 1
ATOM 1348 O O . VAL A 1 177 ? -11.342 -18.750 9.737 1.00 91.44 177 VAL A O 1
ATOM 1351 N N . VAL A 1 178 ? -10.393 -16.718 9.696 1.00 88.00 178 VAL A N 1
ATOM 1352 C CA . VAL A 1 178 ? -11.594 -16.005 10.162 1.00 88.00 178 VAL A CA 1
ATOM 1353 C C . VAL A 1 178 ? -12.749 -16.158 9.170 1.00 88.00 178 VAL A C 1
ATOM 1355 O O . VAL A 1 178 ? -13.881 -16.386 9.591 1.00 88.00 178 VAL A O 1
ATOM 1358 N N . LEU A 1 179 ? -12.475 -16.080 7.866 1.00 86.00 179 LEU A N 1
ATOM 1359 C CA . LEU A 1 179 ? -13.482 -16.211 6.813 1.00 86.00 179 LEU A CA 1
ATOM 1360 C C . LEU A 1 179 ? -14.116 -17.610 6.777 1.00 86.00 179 LEU A C 1
ATOM 1362 O O . LEU A 1 179 ? -15.328 -17.714 6.626 1.00 86.00 179 LEU A O 1
ATOM 1366 N N . PHE A 1 180 ? -13.319 -18.673 6.911 1.00 88.56 180 PHE A N 1
ATOM 1367 C CA . PHE A 1 180 ? -13.807 -20.055 6.826 1.00 88.56 180 PHE A CA 1
ATOM 1368 C C . PHE A 1 180 ? -14.405 -20.582 8.134 1.00 88.56 180 PHE A C 1
ATOM 1370 O O . PHE A 1 180 ? -15.245 -21.478 8.091 1.00 88.56 180 PHE A O 1
ATOM 1377 N N . LEU A 1 181 ? -13.986 -20.054 9.287 1.00 89.56 181 LEU A N 1
ATOM 1378 C CA . LEU A 1 181 ? -14.542 -20.439 10.590 1.00 89.56 181 LEU A CA 1
ATOM 1379 C C . LEU A 1 181 ? -15.730 -19.565 11.016 1.00 89.56 181 LEU A C 1
ATOM 1381 O O . LEU A 1 181 ? -16.531 -19.981 11.853 1.00 89.56 181 LEU A O 1
ATOM 1385 N N . GLY A 1 182 ? -15.846 -18.352 10.474 1.00 83.94 182 GLY A N 1
ATOM 1386 C CA . GLY A 1 182 ? -16.940 -17.435 10.767 1.00 83.94 182 GLY A CA 1
ATOM 1387 C C . GLY A 1 182 ? -18.220 -17.793 10.013 1.00 83.94 182 GLY A C 1
ATOM 1388 O O . GLY A 1 182 ? -18.199 -18.096 8.824 1.00 83.94 182 GLY A O 1
ATOM 1389 N N . SER A 1 183 ? -19.368 -17.694 10.686 1.00 86.12 183 SER A N 1
ATOM 1390 C CA . SER A 1 183 ? -20.673 -17.685 10.014 1.00 86.12 183 SER A CA 1
ATOM 1391 C C . SER A 1 183 ? -21.126 -16.242 9.742 1.00 86.12 183 SER A C 1
ATOM 1393 O O . SER A 1 183 ? -20.810 -15.351 10.540 1.00 86.12 183 SER A O 1
ATOM 1395 N N . PRO A 1 184 ? -21.918 -15.975 8.685 1.00 83.06 184 PRO A N 1
ATOM 1396 C CA . PRO A 1 184 ? -22.446 -14.634 8.423 1.00 83.06 184 PRO A CA 1
ATOM 1397 C C . PRO A 1 184 ? -23.181 -14.032 9.631 1.00 83.06 184 PRO A C 1
ATOM 1399 O O . PRO A 1 184 ? -22.968 -12.870 9.965 1.00 83.06 184 PRO A O 1
ATOM 1402 N N . ALA A 1 185 ? -23.975 -14.841 10.341 1.00 83.50 185 ALA A N 1
ATOM 1403 C CA . ALA A 1 185 ? -24.711 -14.414 11.531 1.00 83.50 185 ALA A CA 1
ATOM 1404 C C . ALA A 1 185 ? -23.781 -13.998 12.682 1.00 83.50 185 ALA A C 1
ATOM 1406 O O . ALA A 1 185 ? -23.971 -12.943 13.285 1.00 83.50 185 ALA A O 1
ATOM 1407 N N . THR A 1 186 ? -22.738 -14.789 12.957 1.00 84.19 186 THR A N 1
ATOM 1408 C CA . THR A 1 186 ? -21.748 -14.445 13.990 1.00 84.19 186 THR A CA 1
ATOM 1409 C C . THR A 1 186 ? -20.945 -13.204 13.621 1.00 84.19 186 THR A C 1
ATOM 1411 O O . THR A 1 186 ? -20.657 -12.393 14.497 1.00 84.19 186 THR A O 1
ATOM 1414 N N . SER A 1 187 ? -20.609 -13.023 12.341 1.00 83.00 187 SER A N 1
ATOM 1415 C CA . SER A 1 187 ? -19.849 -11.859 11.880 1.00 83.00 187 SER A CA 1
ATOM 1416 C C . SER A 1 187 ? -20.656 -10.570 12.013 1.00 83.00 187 SER A C 1
ATOM 1418 O O . SER A 1 187 ? -20.124 -9.594 12.531 1.00 83.00 187 SER A O 1
ATOM 1420 N N . MET A 1 188 ? -21.942 -10.579 11.638 1.00 83.38 188 MET A N 1
ATOM 1421 C CA . MET A 1 188 ? -22.834 -9.426 11.834 1.00 83.38 188 MET A CA 1
ATOM 1422 C C . MET A 1 188 ? -22.927 -9.042 13.314 1.00 83.38 188 MET A C 1
ATOM 1424 O O . MET A 1 188 ? -22.625 -7.910 13.668 1.00 83.38 188 MET A O 1
ATOM 1428 N N . ALA A 1 189 ? -23.198 -10.010 14.197 1.00 85.62 189 ALA A N 1
ATOM 1429 C CA . ALA A 1 189 ? -23.295 -9.746 15.633 1.00 85.62 189 ALA A CA 1
ATOM 1430 C C . ALA A 1 189 ? -21.993 -9.174 16.231 1.00 85.62 189 ALA A C 1
ATOM 1432 O O . ALA A 1 189 ? -22.028 -8.326 17.127 1.00 85.62 189 ALA A O 1
ATOM 1433 N N . LYS A 1 190 ? -20.827 -9.625 15.748 1.00 84.81 190 LYS A N 1
ATOM 1434 C CA . LYS A 1 190 ? -19.521 -9.101 16.177 1.00 84.81 190 LYS A CA 1
ATOM 1435 C C . LYS A 1 190 ? -19.251 -7.698 15.644 1.00 84.81 190 LYS A C 1
ATOM 1437 O O . LYS A 1 190 ? -18.680 -6.901 16.383 1.00 84.81 190 LYS A O 1
ATOM 1442 N N . ILE A 1 191 ? -19.667 -7.393 14.417 1.00 83.25 191 ILE A N 1
ATOM 1443 C CA . ILE A 1 191 ? -19.577 -6.043 13.847 1.00 83.25 191 ILE A CA 1
ATOM 1444 C C . ILE A 1 191 ? -20.476 -5.080 14.624 1.00 83.25 191 ILE A C 1
ATOM 1446 O O . ILE A 1 191 ? -20.003 -4.017 15.010 1.00 83.25 191 ILE A O 1
ATOM 1450 N N . ASP A 1 192 ? -21.714 -5.468 14.933 1.00 85.38 192 ASP A N 1
AT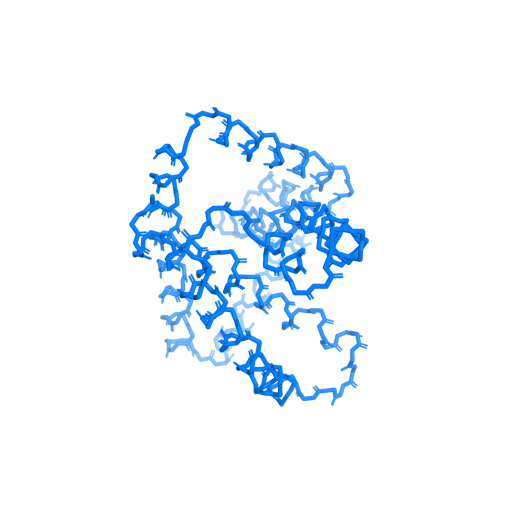OM 1451 C CA . ASP A 1 192 ? -22.639 -4.635 15.714 1.00 85.38 192 ASP A CA 1
ATOM 1452 C C . ASP A 1 192 ? -22.088 -4.366 17.120 1.00 85.38 192 ASP A C 1
ATOM 1454 O O . ASP A 1 192 ? -22.046 -3.227 17.581 1.00 85.38 192 ASP A O 1
ATOM 1458 N N . SER A 1 193 ? -21.573 -5.410 17.779 1.00 84.56 193 SER A N 1
ATOM 1459 C CA . SER A 1 193 ? -20.925 -5.282 19.092 1.00 84.56 193 SER A CA 1
ATOM 1460 C C . SER A 1 193 ? -19.700 -4.364 19.040 1.00 84.56 193 SER A C 1
ATOM 1462 O O . SER A 1 193 ? -19.468 -3.579 19.956 1.00 84.56 193 SER A O 1
ATOM 1464 N N . PHE A 1 194 ? -18.908 -4.458 17.970 1.00 84.12 194 PHE A N 1
ATOM 1465 C CA . PHE A 1 194 ? -17.752 -3.595 17.753 1.00 84.12 194 PHE A CA 1
ATOM 1466 C C . PHE A 1 194 ? -18.169 -2.140 17.512 1.00 84.12 194 PHE A C 1
ATOM 1468 O O . PHE A 1 194 ? -17.570 -1.235 18.088 1.00 84.12 194 PHE A O 1
ATOM 1475 N N . ALA A 1 195 ? -19.214 -1.910 16.714 1.00 81.56 195 ALA A N 1
ATOM 1476 C CA . ALA A 1 195 ? -19.743 -0.579 16.448 1.00 81.56 195 ALA A CA 1
ATOM 1477 C C . ALA A 1 195 ? -20.208 0.106 17.740 1.00 81.56 195 ALA A C 1
ATOM 1479 O O . ALA A 1 195 ? -19.828 1.250 17.970 1.00 81.56 195 ALA A O 1
ATOM 1480 N N . LEU A 1 196 ? -20.924 -0.614 18.610 1.00 81.19 196 LEU A N 1
ATOM 1481 C CA . LEU A 1 196 ? -21.334 -0.122 19.932 1.00 81.19 196 LEU A CA 1
ATOM 1482 C C . LEU A 1 196 ? -20.131 0.205 20.830 1.00 81.19 196 LEU A C 1
ATOM 1484 O O . LEU A 1 196 ? -20.074 1.262 21.455 1.00 81.19 196 LEU A O 1
ATOM 1488 N N . ALA A 1 197 ? -19.128 -0.677 20.862 1.00 75.12 197 ALA A N 1
ATOM 1489 C CA . ALA A 1 197 ? -17.925 -0.468 21.668 1.00 75.12 197 ALA A CA 1
ATOM 1490 C C . ALA A 1 197 ? -17.104 0.753 21.215 1.00 75.12 197 ALA A C 1
ATOM 1492 O O . ALA A 1 197 ? -16.442 1.394 22.032 1.00 75.12 197 ALA A O 1
ATOM 1493 N N . VAL A 1 198 ? -17.135 1.080 19.920 1.00 69.62 198 VAL A N 1
ATOM 1494 C CA . VAL A 1 198 ? -16.425 2.235 19.352 1.00 69.62 198 VAL A CA 1
ATOM 1495 C C . VAL A 1 198 ? -17.263 3.517 19.409 1.00 69.62 198 VAL A C 1
ATOM 1497 O O . VAL A 1 198 ? -16.685 4.593 19.557 1.00 69.62 198 VAL A O 1
ATOM 1500 N N . SER A 1 199 ? -18.596 3.438 19.322 1.00 66.56 199 SER A N 1
ATOM 1501 C CA . SER A 1 199 ? -19.481 4.614 19.347 1.00 66.56 199 SER A CA 1
ATOM 1502 C C . SER A 1 199 ? -19.635 5.241 20.733 1.00 66.56 199 SER A C 1
ATOM 1504 O O . SER A 1 199 ? -20.073 6.387 20.824 1.00 66.56 199 SER A O 1
ATOM 1506 N N . GLY A 1 200 ? -19.250 4.536 21.803 1.00 56.25 200 GLY A N 1
ATOM 1507 C CA . GLY A 1 200 ? -19.240 5.079 23.165 1.00 56.25 200 GLY A CA 1
ATOM 1508 C C . GLY A 1 200 ? -20.630 5.392 23.735 1.00 56.25 200 GLY A C 1
ATOM 1509 O O . GLY A 1 200 ? -20.727 6.208 24.650 1.00 56.25 200 GLY A O 1
ATOM 1510 N N . THR A 1 201 ? -21.681 4.769 23.191 1.00 46.50 201 THR A N 1
ATOM 1511 C CA . THR A 1 201 ? -23.084 4.872 23.637 1.00 46.50 201 THR A CA 1
ATOM 1512 C C . THR A 1 201 ? -23.576 3.552 24.195 1.00 46.50 201 THR A C 1
ATOM 1514 O O . THR A 1 201 ? -23.457 2.556 23.445 1.00 46.50 201 THR A O 1
#

Sequence (201 aa):
MSPFSAFVYNILTMGLIFPWTYLWAPGALPGGKLVWGILLAMVIEIPIAFVYVWLSTALPRSGGDYVFQSRVFGGGTAFTVVMSGYVIWILQWVALSGWLLSYLGFAPLFLGLGATTGSAAMSGLGIWFTTSTGIIITSILNALVAALILISGFKNYVRFQTVMIVGTLLAFVTMLVVLFLGSPATSMAKIDSFALAVSGT

pLDDT: mean 87.22, std 7.81, range [46.5, 96.94]

Foldseek 3Di:
DDPVLVVLVCCVVPVPCCVVCVVCVCVVPPPDDVVVVVVVVVVVCVVVVVVVVVLCVVPVDPDPQQVSCCVPPNNPVSCVCCVVVPVVVVVVVLLVVLLCCLLVNQLCVLLVVCLVVVDPVSLVSSVLSVDPVVSVVSSVVSSVVVVVQVVVDDVSVSVVSVVVSVVVVVVVVVVVVCVVVDDPVNVVVVVVSSCCSSVVD

Radius of gyration: 20.88 Å; chains: 1; bounding box: 46×37×57 Å